Protein AF-A0A2G4GWG2-F1 (afdb_monomer_lite)

Structure (mmCIF, N/CA/C/O backbone):
data_AF-A0A2G4GWG2-F1
#
_entry.id   AF-A0A2G4GWG2-F1
#
loop_
_atom_site.group_PDB
_atom_site.id
_atom_site.type_symbol
_atom_site.label_atom_id
_atom_site.label_alt_id
_atom_site.label_comp_id
_atom_site.label_asym_id
_atom_site.label_entity_id
_atom_site.label_seq_id
_atom_site.pdbx_PDB_ins_code
_atom_site.Cartn_x
_atom_site.Cartn_y
_atom_site.Cartn_z
_atom_site.occupancy
_atom_site.B_iso_or_equiv
_atom_site.auth_seq_id
_atom_site.auth_comp_id
_atom_site.auth_asym_id
_atom_site.auth_atom_id
_atom_site.pdbx_PDB_model_num
ATOM 1 N N . MET A 1 1 ? -24.568 5.592 13.761 1.00 77.81 1 MET A N 1
ATOM 2 C CA . MET A 1 1 ? -23.096 5.615 13.638 1.00 77.81 1 MET A CA 1
ATOM 3 C C . MET A 1 1 ? -22.637 4.220 13.246 1.00 77.81 1 MET A C 1
ATOM 5 O O . MET A 1 1 ? -23.332 3.275 13.611 1.00 77.81 1 MET A O 1
ATOM 9 N N . PRO A 1 2 ? -21.560 4.063 12.462 1.00 91.69 2 PRO A N 1
ATOM 10 C CA . PRO A 1 2 ? -21.032 2.744 12.124 1.00 91.69 2 PRO A CA 1
ATOM 11 C C . PRO A 1 2 ? -20.637 1.952 13.376 1.00 91.69 2 PRO A C 1
ATOM 13 O O . PRO A 1 2 ? -20.232 2.529 14.383 1.00 91.69 2 PRO A O 1
ATOM 16 N N . THR A 1 3 ? -20.757 0.630 13.313 1.00 94.94 3 THR A N 1
ATOM 17 C CA . THR A 1 3 ? -20.440 -0.275 14.424 1.00 94.94 3 THR A CA 1
ATOM 18 C C . THR A 1 3 ? -19.524 -1.378 13.917 1.00 94.94 3 THR A C 1
ATOM 20 O O . THR A 1 3 ? -19.719 -1.884 12.812 1.00 94.94 3 THR A O 1
ATOM 23 N N . PHE A 1 4 ? -18.536 -1.753 14.726 1.00 97.06 4 PHE A N 1
ATOM 24 C CA . PHE A 1 4 ? -17.637 -2.873 14.469 1.00 97.06 4 PHE A CA 1
ATOM 25 C C . PHE A 1 4 ? -17.699 -3.871 15.626 1.00 97.06 4 PHE A C 1
ATOM 27 O O . PHE A 1 4 ? -17.734 -3.470 16.789 1.00 97.06 4 PHE A O 1
ATOM 34 N N . THR A 1 5 ? -17.682 -5.169 15.332 1.00 97.38 5 THR A N 1
ATOM 35 C CA . THR A 1 5 ? -17.678 -6.212 16.367 1.00 97.38 5 THR A CA 1
ATOM 36 C C . THR A 1 5 ? -16.272 -6.771 16.572 1.00 97.38 5 THR A C 1
ATOM 38 O O . THR A 1 5 ? -15.764 -7.504 15.727 1.00 97.38 5 THR A O 1
ATOM 41 N N . LEU A 1 6 ? -15.644 -6.474 17.714 1.00 96.06 6 LEU A N 1
ATOM 42 C CA . LEU A 1 6 ? -14.331 -7.012 18.091 1.00 96.06 6 LEU A CA 1
ATOM 43 C C . LEU A 1 6 ? -14.481 -8.028 19.226 1.00 96.06 6 LEU A C 1
ATOM 45 O O . LEU A 1 6 ? -14.986 -7.689 20.294 1.00 96.06 6 LEU A O 1
ATOM 49 N N . ASN A 1 7 ? -14.019 -9.265 19.021 1.00 93.25 7 ASN A N 1
ATOM 50 C CA . ASN A 1 7 ? -14.084 -10.346 20.021 1.00 93.25 7 ASN A CA 1
ATOM 51 C C . ASN A 1 7 ? -15.498 -10.544 20.619 1.00 93.25 7 ASN A C 1
ATOM 53 O O . ASN A 1 7 ? -15.644 -10.832 21.803 1.00 93.25 7 ASN A O 1
ATOM 57 N N . GLY A 1 8 ? -16.545 -10.367 19.804 1.00 92.12 8 GLY A N 1
ATOM 58 C CA . GLY A 1 8 ? -17.948 -10.487 20.225 1.00 92.12 8 GLY A CA 1
ATOM 59 C C . GLY A 1 8 ? -18.557 -9.224 20.849 1.00 92.12 8 GLY A C 1
ATOM 60 O O . GLY A 1 8 ? -19.763 -9.192 21.077 1.00 92.12 8 GLY A O 1
ATOM 61 N N . THR A 1 9 ? -17.771 -8.169 21.067 1.00 93.75 9 THR A N 1
ATOM 62 C CA . THR A 1 9 ? -18.247 -6.892 21.612 1.00 93.75 9 THR A CA 1
ATOM 63 C C . THR A 1 9 ? -18.521 -5.900 20.488 1.00 93.75 9 THR A C 1
ATOM 65 O O . THR A 1 9 ? -17.644 -5.631 19.667 1.00 93.75 9 THR A O 1
ATOM 68 N N . ALA A 1 10 ? -19.731 -5.339 20.452 1.00 95.88 10 ALA A N 1
ATOM 69 C CA . ALA A 1 10 ? -20.082 -4.259 19.536 1.00 95.88 10 ALA A CA 1
ATOM 70 C C . ALA A 1 10 ? -19.472 -2.930 20.010 1.00 95.88 10 ALA A C 1
ATOM 72 O O . ALA A 1 10 ? -19.631 -2.545 21.167 1.00 95.88 10 ALA A O 1
ATOM 73 N N . ILE A 1 11 ? -18.777 -2.242 19.108 1.00 96.94 11 ILE A N 1
ATOM 74 C CA . ILE A 1 11 ? -18.084 -0.979 19.361 1.00 96.94 11 ILE A CA 1
ATOM 75 C C . ILE A 1 11 ? -18.597 0.045 18.354 1.00 96.94 11 ILE A C 1
ATOM 77 O O . ILE A 1 11 ? -18.525 -0.176 17.144 1.00 96.94 11 ILE A O 1
ATOM 81 N N . GLU A 1 12 ? -19.120 1.161 18.849 1.00 96.88 12 GLU A N 1
ATOM 82 C CA . GLU A 1 12 ? -19.472 2.304 18.013 1.00 96.88 12 GLU A CA 1
ATOM 83 C C . GLU A 1 12 ? -18.196 2.996 17.518 1.00 96.88 12 GLU A C 1
ATOM 85 O O . GLU A 1 12 ? -17.243 3.195 18.277 1.00 96.88 12 GLU A O 1
ATOM 90 N N . LEU A 1 13 ? -18.156 3.300 16.220 1.00 95.88 13 LEU A N 1
ATOM 91 C CA . LEU A 1 13 ? -17.004 3.933 15.596 1.00 95.88 13 LEU A CA 1
ATOM 92 C C . LEU A 1 13 ? -17.125 5.453 15.682 1.00 95.88 13 LEU A C 1
ATOM 94 O O . LEU A 1 13 ? -18.031 6.056 15.103 1.00 95.88 13 LEU A O 1
ATOM 98 N N . GLU A 1 14 ? -16.169 6.066 16.370 1.00 94.44 14 GLU A N 1
ATOM 99 C CA . GLU A 1 14 ? -16.105 7.509 16.585 1.00 94.44 14 GLU A CA 1
ATOM 100 C C . GLU A 1 14 ? -15.160 8.155 15.567 1.00 94.44 14 GLU A C 1
ATOM 102 O O . GLU A 1 14 ? -14.087 7.598 15.316 1.00 94.44 14 GLU A O 1
ATOM 107 N N . PRO A 1 15 ? -15.489 9.322 14.983 1.00 91.69 15 PRO A N 1
ATOM 108 C CA . PRO A 1 15 ? -14.596 10.019 14.061 1.00 91.69 15 PRO A CA 1
ATOM 109 C C . PRO A 1 15 ? -13.193 10.216 14.644 1.00 91.69 15 PRO A C 1
ATOM 111 O O . PRO A 1 15 ? -13.043 10.642 15.787 1.00 91.69 15 PRO A O 1
ATOM 114 N N . GLN A 1 16 ? -12.166 9.927 13.846 1.00 93.50 16 GLN A N 1
ATOM 115 C CA . GLN A 1 16 ? -10.767 10.025 14.263 1.00 93.50 16 GLN A CA 1
ATOM 116 C C . GLN A 1 16 ? -10.043 11.166 13.561 1.00 93.50 16 GLN A C 1
ATOM 118 O O . GLN A 1 16 ? -10.456 11.632 12.499 1.00 93.50 16 GLN A O 1
ATOM 123 N N . THR A 1 17 ? -8.942 11.614 14.163 1.00 89.19 17 THR A N 1
ATOM 124 C CA . THR A 1 17 ? -8.071 12.611 13.546 1.00 89.19 17 THR A CA 1
ATOM 125 C C . THR A 1 17 ? -7.069 11.956 12.595 1.00 89.19 17 THR A C 1
ATOM 127 O O . THR A 1 17 ? -6.785 10.754 12.659 1.00 89.19 17 THR A O 1
ATOM 130 N N . ARG A 1 18 ? -6.493 12.769 11.707 1.00 84.94 18 ARG A N 1
ATOM 131 C CA . ARG A 1 18 ? -5.481 12.331 10.738 1.00 84.94 18 ARG A CA 1
ATOM 132 C C . ARG A 1 18 ? -4.263 11.705 11.425 1.00 84.94 18 ARG A C 1
ATOM 134 O O . ARG A 1 18 ? -3.670 10.775 10.884 1.00 84.94 18 ARG A O 1
ATOM 141 N N . GLU A 1 19 ? -3.890 12.196 12.601 1.00 89.62 19 GLU A N 1
ATOM 142 C CA . GLU A 1 19 ? -2.725 11.737 13.360 1.00 89.62 19 GLU A CA 1
ATOM 143 C C . GLU A 1 19 ? -2.866 10.272 13.791 1.00 89.62 19 GLU A C 1
ATOM 145 O O . GLU A 1 19 ? -1.895 9.518 13.708 1.00 89.62 19 GLU A O 1
ATOM 150 N N . SER A 1 20 ? -4.072 9.836 14.170 1.00 92.94 20 SER A N 1
ATOM 151 C CA . SER A 1 20 ? -4.352 8.440 14.534 1.00 92.94 20 SER A CA 1
ATOM 152 C C . SER A 1 20 ? -4.143 7.497 13.345 1.00 92.94 20 SER A C 1
ATOM 154 O O . SER A 1 20 ? -3.530 6.435 13.476 1.00 92.94 20 SER A O 1
ATOM 156 N N . PHE A 1 21 ? -4.582 7.911 12.155 1.00 92.62 21 PHE A N 1
ATOM 157 C CA . PHE A 1 21 ? -4.373 7.166 10.913 1.00 92.62 21 PHE A CA 1
ATOM 158 C C . PHE A 1 21 ? -2.899 7.174 10.477 1.00 92.62 21 PHE A C 1
ATOM 160 O O . PHE A 1 21 ? -2.363 6.137 10.086 1.00 92.62 21 PHE A O 1
ATOM 167 N N . ALA A 1 22 ? -2.202 8.305 10.613 1.00 87.44 22 ALA A N 1
ATOM 168 C CA . ALA A 1 22 ? -0.768 8.390 10.331 1.00 87.44 22 ALA A CA 1
ATOM 169 C C . ALA A 1 22 ? 0.057 7.487 11.268 1.00 87.44 22 ALA A C 1
ATOM 171 O O . ALA A 1 22 ? 0.972 6.791 10.819 1.00 87.44 22 ALA A O 1
ATOM 172 N N . TRP A 1 23 ? -0.300 7.435 12.556 1.00 92.00 23 TRP A N 1
ATOM 173 C CA . TRP A 1 23 ? 0.286 6.490 13.507 1.00 92.00 23 TRP A CA 1
ATOM 174 C C . TRP A 1 23 ? 0.069 5.043 13.057 1.00 92.00 23 TRP A C 1
ATOM 176 O O . TRP A 1 23 ? 1.029 4.266 13.027 1.00 92.00 23 TRP A O 1
ATOM 186 N N . LEU A 1 24 ? -1.164 4.692 12.672 1.00 94.12 24 LEU A N 1
ATOM 187 C CA . LEU A 1 24 ? -1.511 3.339 12.242 1.00 94.12 24 LEU A CA 1
ATOM 188 C C . LEU A 1 24 ? -0.714 2.919 11.005 1.00 94.12 24 LEU A C 1
ATOM 190 O O . LEU A 1 24 ? -0.163 1.817 10.989 1.00 94.12 24 LEU A O 1
ATOM 194 N N . ALA A 1 25 ? -0.585 3.805 10.013 1.00 88.69 25 ALA A N 1
ATOM 195 C CA . ALA A 1 25 ? 0.244 3.570 8.832 1.00 88.69 25 ALA A CA 1
ATOM 196 C C . ALA A 1 25 ? 1.663 3.138 9.234 1.00 88.69 25 ALA A C 1
ATOM 198 O O . ALA A 1 25 ? 2.148 2.094 8.795 1.00 88.69 25 ALA A O 1
ATOM 199 N N . GLY A 1 26 ? 2.290 3.873 10.159 1.00 86.38 26 GLY A N 1
ATOM 200 C CA . GLY A 1 26 ? 3.628 3.564 10.664 1.00 86.38 26 GLY A CA 1
ATOM 201 C C . GLY A 1 26 ? 3.740 2.239 11.431 1.00 86.38 26 GLY A C 1
ATOM 202 O O . GLY A 1 26 ? 4.833 1.671 11.496 1.00 86.38 26 GLY A O 1
ATOM 203 N N . GLN A 1 27 ? 2.655 1.722 12.021 1.00 88.38 27 GLN A N 1
ATOM 204 C CA . GLN A 1 27 ? 2.647 0.393 12.654 1.00 88.38 27 GLN A CA 1
ATOM 205 C C . GLN A 1 27 ? 2.473 -0.724 11.624 1.00 88.38 27 GLN A C 1
ATOM 207 O O . GLN A 1 27 ? 3.201 -1.718 11.654 1.00 88.38 27 GLN A O 1
ATOM 212 N N . VAL A 1 28 ? 1.526 -0.554 10.699 1.00 88.31 28 VAL A N 1
ATOM 213 C CA . VAL A 1 28 ? 1.174 -1.566 9.694 1.00 88.31 28 VAL A CA 1
ATOM 214 C C . VAL A 1 28 ? 2.326 -1.791 8.718 1.00 88.31 28 VAL A C 1
ATOM 216 O O . VAL A 1 28 ? 2.689 -2.940 8.469 1.00 88.31 28 VAL A O 1
ATOM 219 N N . TYR A 1 29 ? 2.974 -0.721 8.246 1.00 79.62 29 TYR A N 1
ATOM 220 C CA . TYR A 1 29 ? 4.117 -0.814 7.328 1.00 79.62 29 TYR A CA 1
ATOM 221 C C . TYR A 1 29 ? 5.245 -1.704 7.860 1.00 79.62 29 TYR A C 1
ATOM 223 O O . TYR A 1 29 ? 5.842 -2.469 7.108 1.00 79.62 29 TYR A O 1
ATOM 231 N N . ARG A 1 30 ? 5.494 -1.678 9.175 1.00 74.50 30 ARG A N 1
ATOM 232 C CA . ARG A 1 30 ? 6.518 -2.516 9.816 1.00 74.50 30 ARG A CA 1
ATOM 233 C C . ARG A 1 30 ? 6.164 -4.005 9.846 1.00 74.50 30 ARG A C 1
ATOM 235 O O . ARG A 1 30 ? 7.066 -4.828 9.962 1.00 74.50 30 ARG A O 1
ATOM 242 N N . ARG A 1 31 ? 4.877 -4.363 9.773 1.00 79.62 31 ARG A N 1
ATOM 243 C CA . ARG A 1 31 ? 4.394 -5.756 9.831 1.00 79.62 31 ARG A CA 1
ATOM 244 C C . ARG A 1 31 ? 4.047 -6.337 8.456 1.00 79.62 31 ARG A C 1
ATOM 246 O O . ARG A 1 31 ? 3.963 -7.554 8.340 1.00 79.62 31 ARG A O 1
ATOM 253 N N . LEU A 1 32 ? 3.886 -5.509 7.422 1.00 76.75 32 LEU A N 1
ATOM 254 C CA . LEU A 1 32 ? 3.550 -5.948 6.058 1.00 76.75 32 LEU A CA 1
ATOM 255 C C . LEU A 1 32 ? 4.701 -6.664 5.316 1.00 76.75 32 LEU A C 1
ATOM 257 O O . LEU A 1 32 ? 4.464 -7.247 4.265 1.00 76.75 32 LEU A O 1
ATOM 261 N N . HIS A 1 33 ? 5.924 -6.663 5.860 1.00 65.00 33 HIS A N 1
ATOM 262 C CA . HIS A 1 33 ? 7.125 -7.228 5.226 1.00 65.00 33 HIS A CA 1
ATOM 263 C C . HIS A 1 33 ? 7.013 -8.728 4.888 1.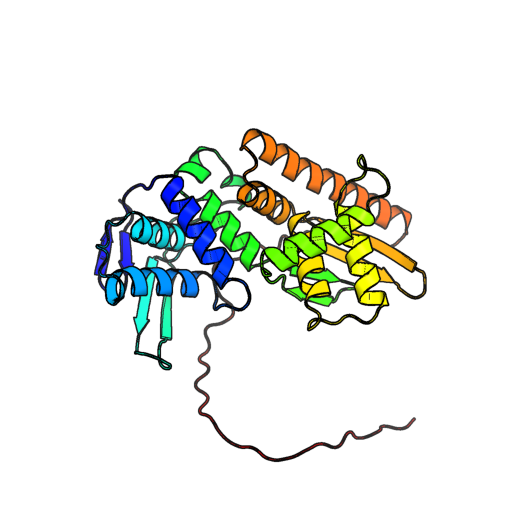00 65.00 33 HIS A C 1
ATOM 265 O O . HIS A 1 33 ? 7.342 -9.151 3.781 1.00 65.00 33 HIS A O 1
ATOM 271 N N . GLU A 1 34 ? 6.518 -9.533 5.834 1.00 62.00 34 GLU A N 1
ATOM 272 C CA . GLU A 1 34 ? 6.304 -10.992 5.714 1.00 62.00 34 GLU A CA 1
ATOM 273 C C . GLU A 1 34 ? 5.059 -11.444 6.504 1.00 62.00 34 GLU A C 1
ATOM 275 O O . GLU A 1 34 ? 4.941 -12.589 6.934 1.00 62.00 34 GLU A O 1
ATOM 280 N N . GLY A 1 35 ? 4.151 -10.502 6.762 1.00 65.62 35 GLY A N 1
ATOM 281 C CA . GLY A 1 35 ? 3.052 -10.682 7.697 1.00 65.62 35 GLY A CA 1
ATOM 282 C C . GLY A 1 35 ? 1.838 -11.416 7.125 1.00 65.62 35 GLY A C 1
ATOM 283 O O . GLY A 1 35 ? 1.722 -11.625 5.917 1.00 65.62 35 GLY A O 1
ATOM 284 N N . PRO A 1 36 ? 0.890 -11.774 8.005 1.00 78.19 36 PRO A N 1
ATOM 285 C CA . PRO A 1 36 ? -0.427 -12.250 7.598 1.00 78.19 36 PRO A CA 1
ATOM 286 C C . PRO A 1 36 ? -1.171 -11.159 6.791 1.00 78.19 36 PRO A C 1
ATOM 288 O O . PRO A 1 36 ? -0.737 -10.005 6.765 1.00 78.19 36 PRO A O 1
ATOM 291 N N . PRO A 1 37 ? -2.292 -11.479 6.118 1.00 86.81 37 PRO A N 1
ATOM 292 C CA . PRO A 1 37 ? -3.041 -10.491 5.338 1.00 86.81 37 PRO A CA 1
ATOM 293 C C . PRO A 1 37 ? -3.450 -9.272 6.183 1.00 86.81 37 PRO A C 1
ATOM 295 O O . PRO A 1 37 ? -3.628 -9.375 7.397 1.00 86.81 37 PRO A O 1
ATOM 298 N N . LEU A 1 38 ? -3.639 -8.115 5.538 1.00 90.56 38 LEU A N 1
ATOM 299 C CA . LEU A 1 38 ? -3.902 -6.835 6.213 1.00 90.56 38 LEU A CA 1
ATOM 300 C C . LEU A 1 38 ? -5.004 -6.900 7.299 1.00 90.56 38 LEU A C 1
ATOM 302 O O . LEU A 1 38 ? -4.736 -6.427 8.407 1.00 90.56 38 LEU A O 1
ATOM 306 N N . PRO A 1 39 ? -6.187 -7.518 7.073 1.00 93.31 39 PRO A N 1
ATOM 307 C CA . PRO A 1 39 ? -7.197 -7.667 8.124 1.00 93.31 39 PRO A CA 1
ATOM 308 C C . PRO A 1 39 ? -6.676 -8.394 9.367 1.00 93.31 39 PRO A C 1
ATOM 310 O O . PRO A 1 39 ? -7.004 -8.015 10.491 1.00 93.31 39 PRO A O 1
ATOM 313 N N . ALA A 1 40 ? -5.825 -9.404 9.186 1.00 91.94 40 ALA A N 1
ATOM 314 C CA . ALA A 1 40 ? -5.249 -10.150 10.292 1.00 91.94 40 ALA A CA 1
ATOM 315 C C . ALA A 1 40 ? -4.271 -9.291 11.104 1.00 91.94 40 ALA A C 1
ATOM 317 O O . ALA A 1 40 ? -4.347 -9.284 12.331 1.00 91.94 40 ALA A O 1
ATOM 318 N N . ILE A 1 41 ? -3.401 -8.519 10.436 1.00 92.12 41 ILE A N 1
ATOM 319 C CA . ILE A 1 41 ? -2.478 -7.580 11.101 1.00 92.12 41 ILE A CA 1
ATOM 320 C C . ILE A 1 41 ? -3.265 -6.578 11.951 1.00 92.12 41 ILE A C 1
ATOM 322 O O . ILE A 1 41 ? -2.976 -6.405 13.136 1.00 92.12 41 ILE A O 1
ATOM 326 N N . LEU A 1 42 ? -4.280 -5.946 11.356 1.00 95.25 42 LEU A N 1
ATOM 327 C CA . LEU A 1 42 ? -5.119 -4.957 12.032 1.00 95.25 42 LEU A CA 1
ATOM 328 C C . LEU A 1 42 ? -5.865 -5.573 13.224 1.00 95.25 42 LEU A C 1
ATOM 330 O O . LEU A 1 42 ? -5.871 -5.002 14.311 1.00 95.25 42 LEU A O 1
ATOM 334 N N . THR A 1 43 ? -6.428 -6.769 13.059 1.00 95.19 43 THR A N 1
ATOM 335 C CA . THR A 1 43 ? -7.141 -7.466 14.141 1.00 95.19 43 THR A CA 1
ATOM 336 C C . THR A 1 43 ? -6.215 -7.798 15.311 1.00 95.19 43 THR A C 1
ATOM 338 O O . THR A 1 43 ? -6.594 -7.602 16.465 1.00 95.19 43 THR A O 1
ATOM 341 N N . VAL A 1 44 ? -4.985 -8.247 15.037 1.00 92.88 44 VAL A N 1
ATOM 342 C CA . VAL A 1 44 ? -3.985 -8.507 16.085 1.00 92.88 44 VAL A CA 1
ATOM 343 C C . VAL A 1 44 ? -3.626 -7.221 16.822 1.00 92.88 44 VAL A C 1
ATOM 345 O O . VAL A 1 44 ? -3.583 -7.236 18.048 1.00 92.88 44 VAL A O 1
ATOM 348 N N . PHE A 1 45 ? -3.439 -6.100 16.121 1.00 94.00 45 PHE A N 1
ATOM 349 C CA . PHE A 1 45 ? -3.181 -4.814 16.775 1.00 94.00 45 PHE A CA 1
ATOM 350 C C . PHE A 1 45 ? -4.340 -4.350 17.661 1.00 94.00 45 PHE A C 1
ATOM 352 O O . PHE A 1 45 ? -4.097 -3.908 18.784 1.00 94.00 45 PHE A O 1
ATOM 359 N N . ALA A 1 46 ? -5.587 -4.475 17.195 1.00 95.75 46 ALA A N 1
ATOM 360 C CA . ALA A 1 46 ? -6.758 -4.134 18.003 1.00 95.75 46 ALA A CA 1
ATOM 361 C C . ALA A 1 46 ? -6.860 -5.031 19.247 1.00 95.75 46 ALA A C 1
ATOM 363 O O . ALA A 1 46 ? -7.124 -4.548 20.351 1.00 95.75 46 ALA A O 1
ATOM 364 N N . HIS A 1 47 ? -6.612 -6.333 19.086 1.00 93.31 47 HIS A N 1
ATOM 365 C CA . HIS A 1 47 ? -6.610 -7.281 20.193 1.00 93.31 47 HIS A CA 1
ATOM 366 C C . HIS A 1 47 ? -5.493 -6.971 21.197 1.00 93.31 47 HIS A C 1
ATOM 368 O O . HIS A 1 47 ? -5.785 -6.768 22.365 1.00 93.31 47 HIS A O 1
ATOM 374 N N . GLU A 1 48 ? -4.234 -6.855 20.771 1.00 92.31 48 GLU A N 1
ATOM 375 C CA . GLU A 1 48 ? -3.107 -6.557 21.672 1.00 92.31 48 GLU A CA 1
ATOM 376 C C . GLU A 1 48 ? -3.268 -5.207 22.379 1.00 92.31 48 GLU A C 1
ATOM 378 O O . GLU A 1 48 ? -2.954 -5.084 23.565 1.00 92.31 48 GLU A O 1
ATOM 383 N N . GLY A 1 49 ? -3.797 -4.199 21.683 1.00 94.06 49 GLY A N 1
ATOM 384 C CA . GLY A 1 49 ? -4.102 -2.904 22.278 1.00 94.06 49 GLY A CA 1
ATOM 385 C C . GLY A 1 49 ? -5.156 -2.999 23.386 1.00 94.06 49 GLY A C 1
ATOM 386 O O . GLY A 1 49 ? -4.970 -2.428 24.456 1.00 94.06 49 GLY A O 1
ATOM 387 N N . THR A 1 50 ? -6.227 -3.767 23.179 1.00 94.62 50 THR A N 1
ATOM 388 C CA . THR A 1 50 ? -7.314 -3.895 24.168 1.00 94.62 50 THR A CA 1
ATOM 389 C C . THR A 1 50 ? -7.001 -4.879 25.297 1.00 94.62 50 THR A C 1
ATOM 391 O O . THR A 1 50 ? -7.369 -4.622 26.439 1.00 94.62 50 THR A O 1
ATOM 394 N N . THR A 1 51 ? -6.298 -5.982 25.024 1.00 91.25 51 THR A N 1
ATOM 395 C CA . THR A 1 51 ? -6.068 -7.055 26.010 1.00 91.25 51 THR A CA 1
ATOM 396 C C . THR A 1 51 ? -4.718 -6.964 26.708 1.00 91.25 51 THR A C 1
ATOM 398 O O . THR A 1 51 ? -4.644 -7.160 27.916 1.00 91.25 51 THR A O 1
ATOM 401 N N . THR A 1 52 ? -3.642 -6.667 25.975 1.00 90.12 52 THR A N 1
ATOM 402 C CA . THR A 1 52 ? -2.279 -6.637 26.535 1.00 90.12 52 THR A CA 1
ATOM 403 C C . THR A 1 52 ? -1.924 -5.254 27.067 1.00 90.12 52 THR A C 1
ATOM 405 O O . THR A 1 52 ? -1.331 -5.137 28.134 1.00 90.12 52 THR A O 1
ATOM 408 N N . GLN A 1 53 ? -2.289 -4.198 26.335 1.00 93.25 53 GLN A N 1
ATOM 409 C CA . GLN A 1 53 ? -2.028 -2.814 26.748 1.00 93.25 53 GLN A CA 1
ATOM 410 C C . GLN A 1 53 ? -3.161 -2.217 27.597 1.00 93.25 53 GLN A C 1
ATOM 412 O O . GLN A 1 53 ? -2.975 -1.152 28.180 1.00 93.25 53 GLN A O 1
ATOM 417 N N . GLY A 1 54 ? -4.320 -2.881 27.668 1.00 94.19 54 GLY A N 1
ATOM 418 C CA . GLY A 1 54 ? -5.470 -2.426 28.455 1.00 94.19 54 GLY A CA 1
ATOM 419 C C . GLY A 1 54 ? -6.084 -1.116 27.956 1.00 94.19 54 GLY A C 1
ATOM 420 O O . GLY A 1 54 ? -6.659 -0.369 28.746 1.00 94.19 54 GLY A O 1
ATOM 421 N N . LEU A 1 55 ? -5.931 -0.799 26.666 1.00 96.25 55 LEU A N 1
ATOM 422 C CA . LEU A 1 55 ? -6.489 0.420 26.091 1.00 96.25 55 LEU A CA 1
ATOM 423 C C . LEU A 1 55 ? -8.009 0.300 25.960 1.00 96.25 55 LEU A C 1
ATOM 425 O O . LEU A 1 55 ? -8.500 -0.741 25.509 1.00 96.25 55 LEU A O 1
ATOM 429 N N . PRO A 1 56 ? -8.765 1.356 26.300 1.00 95.88 56 PRO A N 1
ATOM 430 C CA . PRO A 1 56 ? -10.202 1.350 26.096 1.00 95.88 56 PRO A CA 1
ATOM 431 C C . PRO A 1 56 ? -10.534 1.359 24.598 1.00 95.88 56 PRO A C 1
ATOM 433 O O . PRO A 1 56 ? -9.756 1.819 23.762 1.00 95.88 56 PRO A O 1
ATOM 436 N N . THR A 1 57 ? -11.717 0.864 24.237 1.00 94.81 57 THR A N 1
ATOM 437 C CA . THR A 1 57 ? -12.150 0.763 22.832 1.00 94.81 57 THR A CA 1
ATOM 438 C C . THR A 1 57 ? -12.374 2.118 22.160 1.00 94.81 57 THR A C 1
ATOM 440 O O . THR A 1 57 ? -12.393 2.180 20.934 1.00 94.81 57 THR A O 1
ATOM 443 N N . ASN A 1 58 ? -12.508 3.199 22.932 1.00 95.19 58 ASN A N 1
ATOM 444 C CA . ASN A 1 58 ? -12.556 4.578 22.442 1.00 95.19 58 ASN A CA 1
ATOM 445 C C . ASN A 1 58 ? -11.169 5.248 22.354 1.00 95.19 58 ASN A C 1
ATOM 447 O O . ASN A 1 58 ? -11.081 6.409 21.963 1.00 95.19 58 ASN A O 1
ATOM 451 N N . ASP A 1 59 ? -10.074 4.547 22.682 1.00 96.81 59 ASP A N 1
ATOM 452 C CA . ASP A 1 59 ? -8.723 5.055 22.426 1.00 96.81 59 ASP A CA 1
ATOM 453 C C . ASP A 1 59 ? -8.544 5.280 20.920 1.00 96.81 59 ASP A C 1
ATOM 455 O O . ASP A 1 59 ? -8.867 4.417 20.097 1.00 96.81 59 ASP A O 1
ATOM 459 N N . ALA A 1 60 ? -7.991 6.438 20.562 1.00 96.25 60 ALA A N 1
ATOM 460 C CA . ALA A 1 60 ? -7.868 6.878 19.178 1.00 96.25 60 ALA A CA 1
ATOM 461 C C . ALA A 1 60 ? -7.104 5.881 18.285 1.00 96.25 60 ALA A C 1
ATOM 463 O O . ALA A 1 60 ? -7.392 5.741 17.093 1.00 96.25 60 ALA A O 1
ATOM 464 N N . ARG A 1 61 ? -6.155 5.131 18.861 1.00 95.56 61 ARG A N 1
ATOM 465 C CA . ARG A 1 61 ? -5.402 4.079 18.162 1.00 95.56 61 ARG A CA 1
ATOM 466 C C . ARG A 1 61 ? -6.277 2.875 17.850 1.00 95.56 61 ARG A C 1
ATOM 468 O O . ARG A 1 61 ? -6.213 2.357 16.738 1.00 95.56 61 ARG A O 1
ATOM 475 N N . ILE A 1 62 ? -7.092 2.441 18.813 1.00 97.38 62 ILE A N 1
ATOM 476 C CA . ILE A 1 62 ? -8.039 1.337 18.621 1.00 97.38 62 ILE A CA 1
ATOM 477 C C . ILE A 1 62 ? -9.075 1.745 17.580 1.00 97.38 62 ILE A C 1
ATOM 479 O O . ILE A 1 62 ? -9.263 1.034 16.595 1.00 97.38 62 ILE A O 1
ATOM 483 N N . GLN A 1 63 ? -9.663 2.930 17.730 1.00 97.12 63 GLN A N 1
ATOM 484 C CA . GLN A 1 63 ? -10.647 3.462 16.794 1.00 97.12 63 GLN A CA 1
ATOM 485 C C . GLN A 1 63 ? -10.097 3.575 15.368 1.00 97.12 63 GLN A C 1
ATOM 487 O O . GLN A 1 63 ? -10.772 3.152 14.436 1.00 97.12 63 GLN A O 1
ATOM 492 N N . ALA A 1 64 ? -8.862 4.046 15.170 1.00 97.00 64 ALA A N 1
ATOM 493 C CA . ALA A 1 64 ? -8.251 4.097 13.837 1.00 97.00 64 ALA A CA 1
ATOM 494 C C . ALA A 1 64 ? -8.099 2.703 13.197 1.00 97.00 64 ALA A C 1
ATOM 496 O O . ALA A 1 64 ? -8.328 2.544 11.994 1.00 97.00 64 ALA A O 1
ATOM 497 N N . ILE A 1 65 ? -7.747 1.683 13.989 1.00 97.25 65 ILE A N 1
ATOM 498 C CA . ILE A 1 65 ? -7.649 0.292 13.519 1.00 97.25 65 ILE A CA 1
ATOM 499 C C . ILE A 1 65 ? -9.027 -0.235 13.109 1.00 97.25 65 ILE A C 1
ATOM 501 O O . ILE A 1 65 ? -9.173 -0.774 12.009 1.00 97.25 65 ILE A O 1
ATOM 505 N N . LEU A 1 66 ? -10.035 -0.060 13.968 1.00 97.38 66 LEU A N 1
ATOM 506 C CA . LEU A 1 66 ? -11.397 -0.533 13.713 1.00 97.38 66 LEU A CA 1
ATOM 507 C C . LEU A 1 66 ? -12.037 0.194 12.527 1.00 97.38 66 LEU A C 1
ATOM 509 O O . LEU A 1 66 ? -12.655 -0.452 11.684 1.00 97.38 66 LEU A O 1
ATOM 513 N N . TRP A 1 67 ? -11.814 1.504 12.396 1.00 96.69 67 TRP A N 1
ATOM 514 C CA . TRP A 1 67 ? -12.213 2.267 11.214 1.00 96.69 67 TRP A CA 1
ATOM 515 C C . TRP A 1 67 ? -11.571 1.737 9.944 1.00 96.69 67 TRP A C 1
ATOM 517 O O . TRP A 1 67 ? -12.259 1.594 8.941 1.00 96.69 67 TRP A O 1
ATOM 527 N N . THR A 1 68 ? -10.279 1.414 9.978 1.00 96.81 68 THR A N 1
ATOM 528 C CA . THR A 1 68 ? -9.583 0.879 8.802 1.00 96.81 68 THR A CA 1
ATOM 529 C C . THR A 1 68 ? -10.146 -0.490 8.416 1.00 96.81 68 THR A C 1
ATOM 531 O O . THR A 1 68 ? -10.444 -0.705 7.244 1.00 96.81 68 THR A O 1
ATOM 534 N N . LEU A 1 69 ? -10.368 -1.391 9.385 1.00 97.00 69 LEU A N 1
ATOM 535 C CA . LEU A 1 69 ? -11.035 -2.685 9.166 1.00 97.00 69 LEU A CA 1
ATOM 536 C C . LEU A 1 69 ? -12.435 -2.506 8.563 1.00 97.00 69 LEU A C 1
ATOM 538 O O . LEU A 1 69 ? -12.780 -3.152 7.573 1.00 97.00 69 LEU A O 1
ATOM 542 N N . TRP A 1 70 ? -13.215 -1.584 9.120 1.00 96.88 70 TRP A N 1
ATOM 543 C CA . TRP A 1 70 ? -14.538 -1.253 8.612 1.00 96.88 70 TRP A CA 1
ATOM 544 C C . TRP A 1 70 ? -14.469 -0.711 7.181 1.00 96.88 70 TRP A C 1
ATOM 546 O O . TRP A 1 70 ? -15.165 -1.197 6.295 1.00 96.88 70 TRP A O 1
ATOM 556 N N . GLN A 1 71 ? -13.567 0.221 6.891 1.00 95.50 71 GLN A N 1
ATOM 557 C CA . GLN A 1 71 ? -13.421 0.819 5.563 1.00 95.50 71 GLN A CA 1
ATOM 558 C C . GLN A 1 71 ? -12.975 -0.173 4.491 1.00 95.50 71 GLN A C 1
ATOM 560 O O . GLN A 1 71 ? -13.377 -0.006 3.343 1.00 95.50 71 GLN A O 1
ATOM 565 N N . ILE A 1 72 ? -12.215 -1.216 4.837 1.00 95.25 72 ILE A N 1
ATOM 566 C CA . ILE A 1 72 ? -11.881 -2.314 3.911 1.00 95.25 72 ILE A CA 1
ATOM 567 C C . ILE A 1 72 ? -12.991 -3.379 3.807 1.00 95.25 72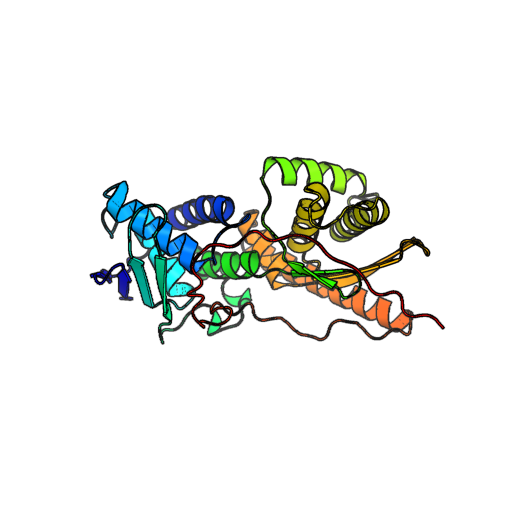 ILE A C 1
ATOM 569 O O . ILE A 1 72 ? -12.810 -4.394 3.143 1.00 95.25 72 ILE A O 1
ATOM 573 N N . GLY A 1 73 ? -14.147 -3.157 4.440 1.00 95.19 73 GLY A N 1
ATOM 574 C CA . GLY A 1 73 ? -15.333 -4.005 4.310 1.00 95.19 73 GLY A CA 1
ATOM 575 C C . GLY A 1 73 ? -15.442 -5.130 5.337 1.00 95.19 73 GLY A C 1
ATOM 576 O O . GLY A 1 73 ? -16.229 -6.051 5.133 1.00 95.19 73 GLY A O 1
ATOM 577 N N . ILE A 1 74 ? -14.688 -5.086 6.437 1.00 96.75 74 ILE A N 1
ATOM 578 C CA . ILE A 1 74 ? -14.818 -6.040 7.546 1.00 96.75 74 ILE A CA 1
ATOM 579 C C . ILE A 1 74 ? -15.805 -5.490 8.577 1.00 96.75 74 ILE A C 1
ATOM 581 O O . ILE A 1 74 ? -15.691 -4.341 8.990 1.00 96.75 74 ILE A O 1
ATOM 585 N N . ALA A 1 75 ? -16.776 -6.296 9.001 1.00 95.88 75 ALA A N 1
ATOM 586 C CA . ALA A 1 75 ? -17.748 -5.903 10.029 1.00 95.88 75 ALA A CA 1
ATOM 587 C C . ALA A 1 75 ? -17.411 -6.474 11.409 1.00 95.88 75 ALA A C 1
ATOM 589 O O . ALA A 1 75 ? -17.722 -5.857 12.431 1.00 95.88 75 ALA A O 1
ATOM 590 N N . SER A 1 76 ? -16.771 -7.643 11.444 1.00 96.88 76 SER A N 1
ATOM 591 C CA . SER A 1 76 ? -16.383 -8.293 12.687 1.00 96.88 76 SER A CA 1
ATOM 592 C C . SER A 1 76 ? -14.994 -8.907 12.579 1.00 96.88 76 SER A C 1
ATOM 594 O O . SER A 1 76 ? -14.571 -9.356 11.511 1.00 96.88 76 SER A O 1
ATOM 596 N N . ALA A 1 77 ? -14.275 -8.927 13.695 1.00 96.88 77 ALA A N 1
ATOM 597 C CA . ALA A 1 77 ? -13.025 -9.652 13.813 1.00 96.88 77 ALA A CA 1
ATOM 598 C C . ALA A 1 77 ? -12.816 -10.171 15.234 1.00 96.88 77 ALA A C 1
ATOM 600 O O . ALA A 1 77 ? -13.265 -9.578 16.218 1.00 96.88 77 ALA A O 1
ATOM 601 N N . ARG A 1 78 ? -12.119 -11.297 15.355 1.00 94.69 78 ARG A N 1
ATOM 602 C CA . ARG A 1 78 ? -11.778 -11.888 16.644 1.00 94.69 78 ARG A CA 1
ATOM 603 C C . ARG A 1 78 ? -10.459 -12.633 16.598 1.00 94.69 78 ARG A C 1
ATOM 605 O O . ARG A 1 78 ? -10.054 -13.159 15.561 1.00 94.69 78 ARG A O 1
ATOM 612 N N . VAL A 1 79 ? -9.820 -12.686 17.755 1.00 93.88 79 VAL A N 1
ATOM 613 C CA . VAL A 1 79 ? -8.632 -13.496 17.999 1.00 93.88 79 VAL A CA 1
ATOM 614 C C . VAL A 1 79 ? -9.027 -14.632 18.932 1.00 93.88 79 VAL A C 1
ATOM 616 O O . VAL A 1 79 ? -9.572 -14.394 20.007 1.00 93.88 79 VAL A O 1
ATOM 619 N N . GLU A 1 80 ? -8.773 -15.862 18.503 1.00 90.56 80 GLU A N 1
ATOM 620 C CA . GLU A 1 80 ? -9.013 -17.076 19.280 1.00 90.56 80 GLU A CA 1
ATOM 621 C C . GLU A 1 80 ? -7.681 -17.723 19.669 1.00 90.56 80 GLU A C 1
ATOM 623 O O . GLU A 1 80 ? -6.733 -17.732 18.886 1.00 90.56 80 GLU A O 1
ATOM 628 N N . GLY A 1 81 ? -7.620 -18.307 20.868 1.00 83.88 81 GLY A N 1
ATOM 629 C CA . GLY A 1 81 ? -6.431 -18.999 21.367 1.00 83.88 81 GLY A CA 1
ATOM 630 C C . GLY A 1 81 ? -5.315 -18.072 21.866 1.00 83.88 81 GLY A C 1
ATOM 631 O O . GLY A 1 81 ? -5.353 -16.856 21.695 1.00 83.88 81 GLY A O 1
ATOM 632 N N . ASP A 1 82 ? -4.298 -18.685 22.473 1.00 73.25 82 ASP A N 1
ATOM 633 C CA . ASP A 1 82 ? -3.172 -17.999 23.112 1.00 73.25 82 ASP A CA 1
ATOM 634 C C . ASP A 1 82 ? -1.820 -18.480 22.569 1.00 73.25 82 ASP A C 1
ATOM 636 O O . ASP A 1 82 ? -1.669 -19.622 22.116 1.00 73.25 82 ASP A O 1
ATOM 640 N N . GLY A 1 83 ? -0.814 -17.603 22.646 1.00 72.56 83 GLY A N 1
ATOM 641 C CA . GLY A 1 83 ? 0.561 -17.897 22.238 1.00 72.56 83 GLY A CA 1
ATOM 642 C C . GLY A 1 83 ? 0.662 -18.342 20.777 1.00 72.56 83 GLY A C 1
ATOM 643 O O . GLY A 1 83 ? 0.144 -17.683 19.879 1.00 72.56 83 GLY A O 1
ATOM 644 N N . GLU A 1 84 ? 1.314 -19.479 20.537 1.00 69.56 84 GLU A N 1
ATOM 645 C CA . GLU A 1 84 ? 1.510 -20.038 19.190 1.00 69.56 84 GLU A CA 1
ATOM 646 C C . GLU A 1 84 ? 0.232 -20.613 18.553 1.00 69.56 84 GLU A C 1
ATOM 648 O O . GLU A 1 84 ? 0.223 -20.907 17.361 1.00 69.56 84 GLU A O 1
ATOM 653 N N . LYS A 1 85 ? -0.860 -20.771 19.315 1.00 77.50 85 LYS A N 1
ATOM 654 C CA . LYS A 1 85 ? -2.151 -21.278 18.807 1.00 77.50 85 LYS A CA 1
ATOM 655 C C . LYS A 1 85 ? -3.125 -20.164 18.421 1.00 77.50 85 LYS A C 1
ATOM 657 O O . LYS A 1 85 ? -4.307 -20.436 18.227 1.00 77.50 85 LYS A O 1
ATOM 662 N N . ARG A 1 86 ? -2.647 -18.921 18.365 1.00 83.56 86 ARG A N 1
ATOM 663 C CA . ARG A 1 86 ? -3.472 -17.755 18.066 1.00 83.56 86 ARG A CA 1
ATOM 664 C C . ARG A 1 86 ? -3.983 -17.818 16.623 1.00 83.56 86 ARG A C 1
ATOM 666 O O . ARG A 1 86 ? -3.195 -17.799 15.681 1.00 83.56 86 ARG A O 1
ATOM 673 N N . GLU A 1 87 ? -5.298 -17.841 16.460 1.00 90.12 87 GLU A N 1
ATOM 674 C CA . GLU A 1 87 ? -5.985 -17.797 15.171 1.00 90.12 87 GLU A CA 1
ATOM 675 C C . GLU A 1 87 ? -6.758 -16.480 15.045 1.00 90.12 87 GLU A C 1
ATOM 677 O O . GLU A 1 87 ? -7.390 -16.015 15.995 1.00 90.12 87 GLU A O 1
ATOM 682 N N . VAL A 1 88 ? -6.706 -15.860 13.868 1.00 93.06 88 VAL A N 1
ATOM 683 C CA . VAL A 1 88 ? -7.379 -14.587 13.596 1.00 93.06 88 VAL A CA 1
ATOM 684 C C . VAL A 1 88 ? -8.513 -14.834 12.613 1.00 93.06 88 VAL A C 1
ATOM 686 O O . VAL A 1 88 ? -8.279 -15.358 11.526 1.00 93.06 88 VAL A O 1
ATOM 689 N N . LYS A 1 89 ? -9.735 -14.453 12.991 1.00 94.69 89 LYS A N 1
ATOM 690 C CA . LYS A 1 89 ? -10.950 -14.620 12.181 1.00 94.69 89 LYS A CA 1
ATOM 691 C C . LYS A 1 89 ? -11.615 -13.274 11.954 1.00 94.69 89 LYS A C 1
ATOM 693 O O . LYS A 1 89 ? -11.599 -12.422 12.839 1.00 94.69 89 LYS A O 1
ATOM 698 N N . TRP A 1 90 ? -12.209 -13.090 10.783 1.00 95.38 90 TRP A N 1
ATOM 699 C CA . TRP A 1 90 ? -12.951 -11.885 10.432 1.00 95.38 90 TRP A CA 1
ATOM 700 C C . TRP A 1 90 ? -14.085 -12.198 9.463 1.00 95.38 90 TRP A C 1
ATOM 702 O O . TRP A 1 90 ? -14.011 -13.161 8.698 1.00 95.38 90 TRP A O 1
ATOM 712 N N . GLU A 1 91 ? -15.116 -11.360 9.476 1.00 95.06 91 GLU A N 1
ATOM 713 C CA . GLU A 1 91 ? -16.288 -11.494 8.613 1.00 95.06 91 GLU A CA 1
ATOM 714 C C . GLU A 1 91 ? -16.477 -10.222 7.788 1.00 95.06 91 GLU A C 1
ATOM 716 O O . GLU A 1 91 ? -16.337 -9.096 8.283 1.00 95.06 91 GLU A O 1
ATOM 721 N N . LYS A 1 92 ? -16.800 -10.404 6.504 1.00 94.06 92 LYS A N 1
ATOM 722 C CA . LYS A 1 92 ? -17.154 -9.291 5.623 1.00 94.06 92 LYS A CA 1
ATOM 723 C C . LYS A 1 92 ? -18.487 -8.688 6.060 1.00 94.06 92 LYS A C 1
ATOM 725 O O . LYS A 1 92 ? -19.416 -9.413 6.400 1.00 94.06 92 LYS A O 1
ATOM 730 N N . GLY A 1 93 ? -18.566 -7.366 6.013 1.00 91.56 93 GLY A N 1
ATOM 731 C CA . GLY A 1 93 ? -19.814 -6.629 6.145 1.00 91.56 93 GLY A CA 1
ATOM 732 C C . GLY A 1 93 ? -20.482 -6.374 4.799 1.00 91.56 93 GLY A C 1
ATOM 733 O O . GLY A 1 93 ? -19.855 -6.466 3.744 1.00 91.56 93 GLY A O 1
ATOM 734 N N . GLU A 1 94 ? -21.756 -5.998 4.853 1.00 91.50 94 GLU A N 1
ATOM 735 C CA . GLU A 1 94 ? -22.539 -5.550 3.692 1.00 91.50 94 GLU A CA 1
ATOM 736 C C . GLU A 1 94 ? -22.508 -4.020 3.516 1.00 91.50 94 GLU A C 1
ATOM 738 O O . GLU A 1 94 ? -23.094 -3.474 2.582 1.00 91.50 94 GLU A O 1
ATOM 743 N N . HIS A 1 95 ? -21.839 -3.302 4.422 1.00 92.12 95 HIS A N 1
ATOM 744 C CA . HIS A 1 95 ? -21.768 -1.845 4.397 1.00 92.12 95 HIS A CA 1
ATOM 745 C C . HIS A 1 95 ? -20.878 -1.322 3.268 1.00 92.12 95 HIS A C 1
ATOM 747 O O . HIS A 1 95 ? -19.969 -1.994 2.772 1.00 92.12 95 HIS A O 1
ATOM 753 N N . ALA A 1 96 ? -21.115 -0.062 2.899 1.00 88.62 96 ALA A N 1
ATOM 754 C CA . ALA A 1 96 ? -20.296 0.609 1.908 1.00 88.62 96 ALA A CA 1
ATOM 755 C C . ALA A 1 96 ? -18.845 0.752 2.392 1.00 88.62 96 ALA A C 1
ATOM 757 O O . ALA A 1 96 ? -18.580 1.274 3.472 1.00 88.62 96 ALA A O 1
ATOM 758 N N . ASN A 1 97 ? -17.912 0.300 1.562 1.00 91.94 97 ASN A N 1
ATOM 759 C CA . ASN A 1 97 ? -16.483 0.209 1.853 1.00 91.94 97 ASN A CA 1
ATOM 760 C C . ASN A 1 97 ? -15.659 0.736 0.664 1.00 91.94 97 ASN A C 1
ATOM 762 O O . ASN A 1 97 ? -16.220 1.221 -0.326 1.00 91.94 97 ASN A O 1
ATOM 766 N N . ILE A 1 98 ? -14.332 0.658 0.735 1.00 92.69 98 ILE A N 1
ATOM 767 C CA . ILE A 1 98 ? -13.464 1.183 -0.326 1.00 92.69 98 ILE A CA 1
ATOM 768 C C . ILE A 1 98 ? -13.644 0.484 -1.685 1.00 92.69 98 ILE A C 1
ATOM 770 O O . ILE A 1 98 ? -13.383 1.109 -2.709 1.00 92.69 98 ILE A O 1
ATOM 774 N N . ASP A 1 99 ? -14.166 -0.743 -1.729 1.00 88.75 99 ASP A N 1
ATOM 775 C CA . ASP A 1 99 ? -14.407 -1.473 -2.980 1.00 88.75 99 ASP A CA 1
ATOM 776 C C . ASP A 1 99 ? -15.700 -1.029 -3.689 1.00 88.75 99 ASP A C 1
ATOM 778 O O . ASP A 1 99 ? -15.914 -1.348 -4.864 1.00 88.75 99 ASP A O 1
ATOM 782 N N . THR A 1 100 ? -16.557 -0.245 -3.022 1.00 88.12 100 THR A N 1
ATOM 783 C CA . THR A 1 100 ? -17.823 0.248 -3.606 1.00 88.12 100 THR A CA 1
ATOM 784 C C . THR A 1 100 ? -17.648 1.311 -4.686 1.00 88.12 100 THR A C 1
ATOM 786 O O . THR A 1 100 ? -18.584 1.579 -5.435 1.00 88.12 100 THR A O 1
ATOM 789 N N . ARG A 1 101 ? -16.451 1.890 -4.809 1.00 88.31 101 ARG A N 1
ATOM 790 C CA . ARG A 1 101 ? -16.078 2.844 -5.863 1.00 88.31 101 ARG A CA 1
ATOM 791 C C . ARG A 1 101 ? -14.622 2.611 -6.297 1.00 88.31 101 ARG A C 1
ATOM 793 O O . ARG A 1 101 ? -13.927 1.813 -5.665 1.00 88.31 101 ARG A O 1
ATOM 800 N N . PRO A 1 102 ? -14.140 3.213 -7.394 1.00 92.12 102 PRO A N 1
ATOM 801 C CA . PRO A 1 102 ? -12.733 3.122 -7.781 1.00 92.12 102 PRO A CA 1
ATOM 802 C C . PRO A 1 102 ? -11.779 3.569 -6.661 1.00 92.12 102 PRO A C 1
ATOM 804 O O . PRO A 1 102 ? -11.988 4.605 -6.040 1.00 92.12 102 PRO A O 1
ATOM 807 N N . ILE A 1 103 ? -10.694 2.815 -6.432 1.00 91.25 103 ILE A N 1
ATOM 808 C CA . ILE A 1 103 ? -9.744 3.059 -5.326 1.00 91.25 103 ILE A CA 1
ATOM 809 C C . ILE A 1 103 ? -9.172 4.486 -5.330 1.00 91.25 103 ILE A C 1
ATOM 811 O O . ILE A 1 103 ? -8.994 5.093 -4.277 1.00 91.25 103 ILE A O 1
ATOM 815 N N . ILE A 1 104 ? -8.905 5.022 -6.522 1.00 93.38 104 ILE A N 1
ATOM 816 C CA . ILE A 1 104 ? -8.334 6.359 -6.738 1.00 93.38 104 ILE A CA 1
ATOM 817 C C . ILE A 1 104 ? -9.242 7.454 -6.151 1.00 93.38 104 ILE A C 1
ATOM 819 O O . ILE A 1 104 ? -8.743 8.457 -5.649 1.00 93.38 104 ILE A O 1
ATOM 823 N N . GLU A 1 105 ? -10.562 7.245 -6.128 1.00 94.12 105 GLU A N 1
ATOM 824 C CA . GLU A 1 105 ? -11.538 8.227 -5.634 1.00 94.12 105 GLU A CA 1
ATOM 825 C C . GLU A 1 105 ? -11.524 8.400 -4.106 1.00 94.12 105 GLU A C 1
ATOM 827 O O . GLU A 1 105 ? -12.165 9.313 -3.587 1.00 94.12 105 GLU A O 1
ATOM 832 N N . HIS A 1 106 ? -10.794 7.557 -3.367 1.00 95.31 106 HIS A N 1
ATOM 833 C CA . HIS A 1 106 ? -10.631 7.714 -1.914 1.00 95.31 106 HIS A CA 1
ATOM 834 C C . HIS A 1 106 ? -9.490 8.656 -1.529 1.00 95.31 106 HIS A C 1
ATOM 836 O O . HIS A 1 106 ? -9.386 9.034 -0.363 1.00 95.31 106 HIS A O 1
ATOM 842 N N . PHE A 1 107 ? -8.639 9.053 -2.479 1.00 95.19 107 PHE A N 1
ATOM 843 C CA . PHE A 1 107 ? -7.502 9.946 -2.247 1.00 95.19 107 PHE A CA 1
ATOM 844 C C . PHE A 1 107 ? -7.919 11.415 -2.407 1.00 95.19 107 PHE A C 1
ATOM 846 O O . PHE A 1 107 ? -7.476 12.121 -3.308 1.00 95.19 107 PHE A O 1
ATOM 853 N N . THR A 1 108 ? -8.797 11.872 -1.519 1.00 94.31 108 THR A N 1
ATOM 854 C CA . THR A 1 108 ? -9.287 13.258 -1.440 1.00 94.31 108 THR A CA 1
ATOM 855 C C . THR A 1 108 ? -8.996 13.843 -0.059 1.00 94.31 108 THR A C 1
ATOM 857 O O . THR A 1 108 ? -8.663 13.100 0.864 1.00 94.31 108 THR A O 1
ATOM 860 N N . GLU A 1 109 ? -9.139 15.158 0.133 1.00 93.00 109 GLU A N 1
ATOM 861 C CA . GLU A 1 109 ? -8.991 15.770 1.466 1.00 93.00 109 GLU A CA 1
ATOM 862 C C . GLU A 1 109 ? -9.915 15.121 2.506 1.00 93.00 109 GLU A C 1
ATOM 864 O O . GLU A 1 109 ? -9.477 14.762 3.601 1.00 93.00 109 GLU A O 1
ATOM 869 N N . GLU A 1 110 ? -11.180 14.907 2.139 1.00 91.94 110 GLU A N 1
ATOM 870 C CA . GLU A 1 110 ? -12.165 14.227 2.980 1.00 91.94 110 GLU A CA 1
ATOM 871 C C . GLU A 1 110 ? -11.771 12.765 3.226 1.00 91.94 110 GLU A C 1
ATOM 873 O O . GLU A 1 110 ? -11.773 12.301 4.366 1.00 91.94 110 GLU A O 1
ATOM 878 N N . GLY A 1 111 ? -11.351 12.048 2.179 1.00 93.25 111 GLY A N 1
ATOM 879 C CA . GLY A 1 111 ? -10.900 10.664 2.296 1.00 93.25 111 GLY A CA 1
ATOM 880 C C . GLY A 1 111 ? -9.668 10.506 3.190 1.00 93.25 111 GLY A C 1
ATOM 881 O O . GLY A 1 111 ? -9.559 9.516 3.913 1.00 93.25 111 GLY A O 1
ATOM 882 N N . ILE A 1 112 ? -8.765 11.487 3.206 1.00 92.12 112 ILE A N 1
ATOM 883 C CA . ILE A 1 112 ? -7.609 11.523 4.112 1.00 92.12 112 ILE A CA 1
ATOM 884 C C . ILE A 1 112 ? -8.047 11.809 5.542 1.00 92.12 112 ILE A C 1
ATOM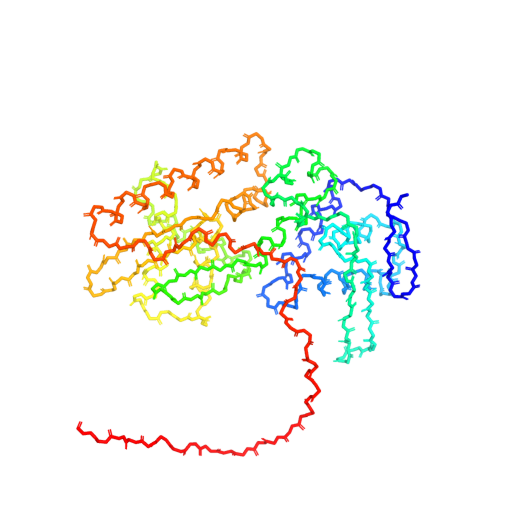 886 O O . ILE A 1 112 ? -7.604 11.118 6.460 1.00 92.12 112 ILE A O 1
ATOM 890 N N . LYS A 1 113 ? -8.912 12.809 5.732 1.00 89.44 113 LYS A N 1
ATOM 891 C CA . LYS A 1 113 ? -9.429 13.193 7.049 1.00 89.44 113 LYS A CA 1
ATOM 892 C C . LYS A 1 113 ? -10.158 12.035 7.727 1.00 89.44 113 LYS A C 1
ATOM 894 O O . LYS A 1 113 ? -10.013 11.845 8.927 1.00 89.44 113 LYS A O 1
ATOM 899 N N . GLU A 1 114 ? -10.903 11.256 6.954 1.00 89.00 114 GLU A N 1
ATOM 900 C CA . GLU A 1 114 ? -11.723 10.156 7.461 1.00 89.00 114 GLU A CA 1
ATOM 901 C C . GLU A 1 114 ? -11.001 8.802 7.458 1.00 89.00 114 GLU A C 1
ATOM 903 O O . GLU A 1 114 ? -11.577 7.806 7.880 1.00 89.00 114 GLU A O 1
ATOM 908 N N . GLY A 1 115 ? -9.756 8.731 6.980 1.00 90.56 115 GLY A N 1
ATOM 909 C CA . GLY A 1 115 ? -8.965 7.496 6.947 1.00 90.56 115 GLY A CA 1
ATOM 910 C C . GLY A 1 115 ? -9.221 6.581 5.743 1.00 90.56 115 GLY A C 1
ATOM 911 O O . GLY A 1 115 ? -8.457 5.640 5.534 1.00 90.56 115 GLY A O 1
ATOM 912 N N . ARG A 1 116 ? -10.201 6.879 4.877 1.00 93.44 116 ARG A N 1
ATOM 913 C CA . ARG A 1 116 ? -10.458 6.093 3.652 1.00 93.44 116 ARG A CA 1
ATOM 914 C C . ARG A 1 116 ? -9.241 6.023 2.731 1.00 93.44 116 ARG A C 1
ATOM 916 O O . ARG A 1 116 ? -8.969 4.964 2.170 1.00 93.44 116 ARG A O 1
ATOM 923 N N . ALA A 1 117 ? -8.493 7.121 2.601 1.00 94.69 117 ALA A N 1
ATOM 924 C CA . ALA A 1 117 ? -7.258 7.156 1.815 1.00 94.69 117 ALA A CA 1
ATOM 925 C C . ALA A 1 117 ? -6.186 6.223 2.400 1.00 94.69 117 ALA A C 1
ATOM 927 O O . ALA A 1 117 ? -5.469 5.565 1.649 1.00 94.69 117 ALA A O 1
ATOM 928 N N . LEU A 1 118 ? -6.114 6.110 3.735 1.00 94.81 118 LEU A N 1
ATOM 929 C CA . LEU A 1 118 ? -5.228 5.156 4.399 1.00 94.81 118 LEU A CA 1
ATOM 930 C C . LEU A 1 118 ? -5.641 3.721 4.072 1.00 94.81 118 LEU A C 1
ATOM 932 O O . LEU A 1 118 ? -4.801 2.937 3.638 1.00 94.81 118 LEU A O 1
ATOM 936 N N . ALA A 1 119 ? -6.918 3.379 4.267 1.00 94.56 119 ALA A N 1
ATOM 937 C CA . ALA A 1 119 ? -7.436 2.042 3.985 1.00 94.56 119 ALA A CA 1
ATOM 938 C C . ALA A 1 119 ? -7.181 1.638 2.522 1.00 94.56 119 ALA A C 1
ATOM 940 O O . ALA A 1 119 ? -6.626 0.569 2.259 1.00 94.56 119 ALA A O 1
ATOM 941 N N . ALA A 1 120 ? -7.501 2.531 1.581 1.00 95.25 120 ALA A N 1
ATOM 942 C CA . ALA A 1 120 ? -7.246 2.349 0.156 1.00 95.25 120 ALA A CA 1
ATOM 943 C C . ALA A 1 120 ? -5.749 2.176 -0.144 1.00 95.25 120 ALA A C 1
ATOM 945 O O . ALA A 1 120 ? -5.359 1.230 -0.828 1.00 95.25 120 ALA A O 1
ATOM 946 N N . GLY A 1 121 ? -4.898 3.042 0.412 1.00 93.88 121 GLY A N 1
ATOM 947 C CA . GLY A 1 121 ? -3.450 2.959 0.257 1.00 93.88 121 GLY A CA 1
ATOM 948 C C . GLY A 1 121 ? -2.875 1.642 0.778 1.00 93.88 121 GLY A C 1
ATOM 949 O O . GLY A 1 121 ? -2.094 1.002 0.076 1.00 93.88 121 GLY A O 1
ATOM 950 N N . LEU A 1 122 ? -3.272 1.204 1.975 1.00 92.38 122 LEU A N 1
ATOM 951 C CA . LEU A 1 122 ? -2.784 -0.042 2.572 1.00 92.38 122 LEU A CA 1
ATOM 952 C C . LEU A 1 122 ? -3.201 -1.268 1.752 1.00 92.38 122 LEU A C 1
ATOM 954 O O . LEU A 1 122 ? -2.385 -2.171 1.565 1.00 92.38 122 LEU A O 1
ATOM 958 N N . VAL A 1 123 ? -4.432 -1.293 1.229 1.00 91.56 123 VAL A N 1
ATOM 959 C CA . VAL A 1 123 ? -4.902 -2.370 0.342 1.00 91.56 123 VAL A CA 1
ATOM 960 C C . VAL A 1 123 ? -4.115 -2.397 -0.961 1.00 91.56 123 VAL A C 1
ATOM 962 O O . VAL A 1 123 ? -3.664 -3.469 -1.371 1.00 91.56 123 VAL A O 1
ATOM 965 N N . VAL A 1 124 ? -3.883 -1.231 -1.575 1.00 91.62 124 VAL A N 1
ATOM 966 C CA . VAL A 1 124 ? -3.035 -1.140 -2.768 1.00 91.62 124 VAL A CA 1
ATOM 967 C C . VAL A 1 124 ? -1.660 -1.697 -2.456 1.00 91.62 124 VAL A C 1
ATOM 969 O O . VAL A 1 124 ? -1.241 -2.619 -3.141 1.00 91.62 124 VAL A O 1
ATOM 972 N N . VAL A 1 125 ? -0.992 -1.188 -1.417 1.00 89.19 125 VAL A N 1
ATOM 973 C CA . VAL A 1 125 ? 0.392 -1.528 -1.065 1.00 89.19 125 VAL A CA 1
ATOM 974 C C . VAL A 1 125 ? 0.566 -3.011 -0.744 1.00 89.19 125 VAL A C 1
ATOM 976 O O . VAL A 1 125 ? 1.522 -3.616 -1.232 1.00 89.19 125 VAL A O 1
ATOM 979 N N . ALA A 1 126 ? -0.355 -3.604 0.018 1.00 86.50 126 ALA A N 1
ATOM 980 C CA . ALA A 1 126 ? -0.312 -5.021 0.377 1.00 86.50 126 ALA A CA 1
ATOM 981 C C . ALA A 1 126 ? -0.547 -5.954 -0.829 1.00 86.50 126 ALA A C 1
ATOM 983 O O . ALA A 1 126 ? -0.031 -7.073 -0.860 1.00 86.50 126 ALA A O 1
ATOM 984 N N . GLY A 1 127 ? -1.315 -5.500 -1.825 1.00 85.62 127 GLY A N 1
ATOM 985 C CA . GLY A 1 127 ? -1.704 -6.283 -3.000 1.00 85.62 127 GLY A CA 1
ATOM 986 C C . GLY A 1 127 ? -0.826 -6.092 -4.240 1.00 85.62 127 GLY A C 1
ATOM 987 O O . GLY A 1 127 ? -1.189 -6.576 -5.315 1.00 85.62 127 GLY A O 1
ATOM 988 N N . ARG A 1 128 ? 0.296 -5.365 -4.155 1.00 88.12 128 ARG A N 1
ATOM 989 C CA . ARG A 1 128 ? 1.091 -5.016 -5.346 1.00 88.12 128 ARG A CA 1
ATOM 990 C C . ARG A 1 128 ? 1.865 -6.201 -5.898 1.00 88.12 128 ARG A C 1
ATOM 992 O O . ARG A 1 128 ? 2.480 -6.971 -5.167 1.00 88.12 128 ARG A O 1
ATOM 999 N N . HIS A 1 129 ? 1.899 -6.262 -7.222 1.00 89.50 129 HIS A N 1
ATOM 1000 C CA . HIS A 1 129 ? 2.674 -7.227 -7.982 1.00 89.50 129 HIS A CA 1
ATOM 1001 C C . HIS A 1 129 ? 3.377 -6.513 -9.137 1.00 89.50 129 HIS A C 1
ATOM 1003 O O . HIS A 1 129 ? 2.824 -5.575 -9.720 1.00 89.50 129 HIS A O 1
ATOM 1009 N N . ILE A 1 130 ? 4.577 -6.977 -9.480 1.00 92.06 130 ILE A N 1
ATOM 1010 C CA . ILE A 1 130 ? 5.272 -6.604 -10.715 1.00 92.06 130 ILE A CA 1
ATOM 1011 C C . ILE A 1 130 ? 5.413 -7.843 -11.585 1.00 92.06 130 ILE A C 1
ATOM 1013 O O . ILE A 1 130 ? 5.815 -8.901 -11.109 1.00 92.06 130 ILE A O 1
ATOM 1017 N N . LYS A 1 131 ? 5.139 -7.708 -12.883 1.00 93.50 131 LYS A N 1
ATOM 1018 C CA . LYS A 1 131 ? 5.445 -8.744 -13.875 1.00 93.50 131 LYS A CA 1
ATOM 1019 C C . LYS A 1 131 ? 6.802 -8.478 -14.516 1.00 93.50 131 LYS A C 1
ATOM 1021 O O . LYS A 1 131 ? 6.963 -7.474 -15.205 1.00 93.50 131 LYS A O 1
ATOM 1026 N N . VAL A 1 132 ? 7.755 -9.386 -14.337 1.00 90.81 132 VAL A N 1
ATOM 1027 C CA . VAL A 1 132 ? 9.073 -9.342 -14.983 1.00 90.81 132 VAL A CA 1
ATOM 1028 C C . VAL A 1 132 ? 9.191 -10.523 -15.934 1.00 90.81 132 VAL A C 1
ATOM 1030 O O . VAL A 1 132 ? 9.085 -11.668 -15.506 1.00 90.81 132 VAL A O 1
ATOM 1033 N N . ASN A 1 133 ? 9.380 -10.271 -17.232 1.00 89.75 133 ASN A N 1
ATOM 1034 C CA . ASN A 1 133 ? 9.435 -11.331 -18.256 1.00 89.75 133 ASN A CA 1
ATOM 1035 C C . ASN A 1 133 ? 8.220 -12.281 -18.224 1.00 89.75 133 ASN A C 1
ATOM 1037 O O . ASN A 1 133 ? 8.339 -13.478 -18.468 1.00 89.75 133 ASN A O 1
ATOM 1041 N N . GLY A 1 134 ? 7.042 -11.745 -17.888 1.00 85.88 134 GLY A N 1
ATOM 1042 C CA . GLY A 1 134 ? 5.806 -12.519 -17.731 1.00 85.88 134 GLY A CA 1
ATOM 1043 C C . GLY A 1 134 ? 5.676 -13.276 -16.403 1.00 85.88 134 GLY A C 1
ATOM 1044 O O . GLY A 1 134 ? 4.604 -13.810 -16.136 1.00 85.88 134 GLY A O 1
ATOM 1045 N N . ILE A 1 135 ? 6.709 -13.287 -15.556 1.00 89.00 135 ILE A N 1
ATOM 1046 C CA . ILE A 1 135 ? 6.672 -13.880 -14.215 1.00 89.00 135 ILE A CA 1
ATOM 1047 C C . ILE A 1 135 ? 6.158 -12.835 -13.230 1.00 89.00 135 ILE A C 1
ATOM 1049 O O . ILE A 1 135 ? 6.717 -11.745 -13.116 1.00 89.00 135 ILE A O 1
ATOM 1053 N N . GLU A 1 136 ? 5.091 -13.168 -12.517 1.00 89.69 136 GLU A N 1
ATOM 1054 C CA . GLU A 1 136 ? 4.523 -12.310 -11.486 1.00 89.69 136 GLU A CA 1
ATOM 1055 C C . GLU A 1 136 ? 5.316 -12.427 -10.179 1.00 89.69 136 GLU A C 1
ATOM 1057 O O . GLU A 1 136 ? 5.566 -13.519 -9.669 1.00 89.69 136 GLU A O 1
ATOM 1062 N N . MET A 1 137 ? 5.736 -11.281 -9.652 1.00 87.81 137 MET A N 1
ATOM 1063 C CA . MET A 1 137 ? 6.484 -11.146 -8.411 1.00 87.81 137 MET A CA 1
ATOM 1064 C C . MET A 1 137 ? 5.658 -10.315 -7.436 1.00 87.81 137 MET A C 1
ATOM 1066 O O . MET A 1 137 ? 5.331 -9.161 -7.720 1.00 87.81 137 MET A O 1
ATOM 1070 N N . HIS A 1 138 ? 5.329 -10.893 -6.280 1.00 86.00 138 HIS A N 1
ATOM 1071 C CA . HIS A 1 138 ? 4.685 -10.152 -5.198 1.00 86.00 138 HIS A CA 1
ATOM 1072 C C . HIS A 1 138 ? 5.655 -9.116 -4.627 1.00 86.00 138 HIS A C 1
ATOM 1074 O O . HIS A 1 138 ? 6.817 -9.423 -4.343 1.00 86.00 138 HIS A O 1
ATOM 1080 N N . VAL A 1 139 ? 5.178 -7.882 -4.481 1.00 89.06 139 VAL A N 1
ATOM 1081 C CA . VAL A 1 139 ? 5.961 -6.786 -3.913 1.00 89.06 139 VAL A CA 1
ATOM 1082 C C . VAL A 1 139 ? 5.823 -6.848 -2.402 1.00 89.06 139 VAL A C 1
ATOM 1084 O O . VAL A 1 139 ? 4.756 -6.590 -1.846 1.00 89.06 139 VAL A O 1
ATOM 1087 N N . LYS A 1 140 ? 6.926 -7.166 -1.734 1.00 85.25 140 LYS A N 1
ATOM 1088 C CA . LYS A 1 140 ? 7.009 -7.133 -0.276 1.00 85.25 140 LYS A CA 1
ATOM 1089 C C . LYS A 1 140 ? 7.517 -5.774 0.174 1.00 85.25 140 LYS A C 1
ATOM 1091 O O . LYS A 1 140 ? 8.402 -5.221 -0.472 1.00 85.25 140 LYS A O 1
ATOM 1096 N N . ILE A 1 141 ? 6.977 -5.272 1.280 1.00 84.25 141 ILE A N 1
ATOM 1097 C CA . ILE A 1 141 ? 7.528 -4.087 1.941 1.00 84.25 141 ILE A CA 1
ATOM 1098 C C . ILE A 1 141 ? 8.845 -4.482 2.593 1.00 84.25 141 ILE A C 1
ATOM 1100 O O . ILE A 1 141 ? 8.885 -5.477 3.305 1.00 84.25 141 ILE A O 1
ATOM 1104 N N . ASN A 1 142 ? 9.910 -3.727 2.377 1.00 85.56 142 ASN A N 1
ATOM 1105 C CA . ASN A 1 142 ? 11.236 -4.005 2.910 1.00 85.56 142 ASN A CA 1
ATOM 1106 C C . ASN A 1 142 ? 11.563 -3.089 4.097 1.00 85.56 142 ASN A C 1
ATOM 1108 O O . ASN A 1 142 ? 10.881 -2.107 4.393 1.00 85.56 142 ASN A O 1
ATOM 1112 N N . ASN A 1 143 ? 12.634 -3.423 4.819 1.00 83.06 143 ASN A N 1
ATOM 1113 C CA . ASN A 1 143 ? 13.150 -2.563 5.880 1.00 83.06 143 ASN A CA 1
ATOM 1114 C C . ASN A 1 143 ? 13.508 -1.163 5.334 1.00 83.06 143 ASN A C 1
ATOM 1116 O O . ASN A 1 143 ? 14.133 -1.042 4.281 1.00 83.06 143 ASN A O 1
ATOM 1120 N N . PHE A 1 144 ? 13.168 -0.112 6.084 1.00 83.62 144 PHE A N 1
ATOM 1121 C CA . PHE A 1 144 ? 13.389 1.275 5.668 1.00 83.62 144 PHE A CA 1
ATOM 1122 C C . PHE A 1 144 ? 14.857 1.602 5.350 1.00 83.62 144 PHE A C 1
ATOM 1124 O O . PHE A 1 144 ? 15.131 2.257 4.346 1.00 83.62 144 PHE A O 1
ATOM 1131 N N . GLU A 1 145 ? 15.812 1.119 6.150 1.00 87.38 145 GLU A N 1
ATOM 1132 C CA . GLU A 1 145 ? 17.240 1.360 5.896 1.00 87.38 145 GLU A CA 1
ATOM 1133 C C . GLU A 1 145 ? 17.712 0.655 4.620 1.00 87.38 145 GLU A C 1
ATOM 1135 O O . GLU A 1 145 ? 18.518 1.203 3.867 1.00 87.38 145 GLU A O 1
ATOM 1140 N N . LEU A 1 146 ? 17.157 -0.526 4.324 1.00 90.19 146 LEU A N 1
ATOM 1141 C CA . LEU A 1 146 ? 17.425 -1.228 3.070 1.00 90.19 146 LEU A CA 1
ATOM 1142 C C . LEU A 1 146 ? 16.874 -0.439 1.876 1.00 90.19 146 LEU A C 1
ATOM 1144 O O . LEU A 1 146 ? 17.610 -0.219 0.913 1.00 90.19 146 LEU A O 1
ATOM 1148 N N . ILE A 1 147 ? 15.627 0.035 1.956 1.00 91.31 147 ILE A N 1
ATOM 1149 C CA . ILE A 1 147 ? 15.012 0.865 0.911 1.00 91.31 147 ILE A CA 1
ATOM 1150 C C . ILE A 1 147 ? 15.816 2.137 0.678 1.00 91.31 147 ILE A C 1
ATOM 1152 O O . ILE A 1 147 ? 16.149 2.447 -0.463 1.00 91.31 147 ILE A O 1
ATOM 1156 N N . LYS A 1 148 ? 16.209 2.836 1.743 1.00 91.56 148 LYS A N 1
ATOM 1157 C CA . LYS A 1 148 ? 17.031 4.046 1.659 1.00 91.56 148 LYS A CA 1
ATOM 1158 C C . LYS A 1 148 ? 18.378 3.778 0.984 1.00 91.56 148 LYS A C 1
ATOM 1160 O O . LYS A 1 148 ? 18.787 4.543 0.110 1.00 91.56 148 LYS A O 1
ATOM 1165 N N . ALA A 1 149 ? 19.053 2.688 1.351 1.00 94.12 149 ALA A N 1
ATOM 1166 C CA . ALA A 1 149 ? 20.317 2.298 0.734 1.00 94.12 149 ALA A CA 1
ATOM 1167 C C . ALA A 1 149 ? 20.148 1.957 -0.757 1.00 94.12 149 ALA A C 1
ATOM 1169 O O . ALA A 1 149 ? 20.932 2.417 -1.586 1.00 94.12 149 ALA A O 1
ATOM 1170 N N . GLN A 1 150 ? 19.111 1.192 -1.115 1.00 95.25 150 GLN A N 1
ATOM 1171 C CA . GLN A 1 150 ? 18.874 0.808 -2.510 1.00 95.25 150 GLN A CA 1
ATOM 1172 C C . GLN A 1 150 ? 18.355 1.978 -3.360 1.00 95.25 150 GLN A C 1
ATOM 1174 O O . GLN A 1 150 ? 18.687 2.062 -4.538 1.00 95.25 150 GLN A O 1
ATOM 1179 N N . ALA A 1 151 ? 17.612 2.925 -2.781 1.00 93.56 151 ALA A N 1
ATOM 1180 C CA . ALA A 1 151 ? 17.190 4.148 -3.463 1.00 93.56 151 ALA A CA 1
ATOM 1181 C C . ALA A 1 151 ? 18.395 5.018 -3.850 1.00 93.56 151 ALA A C 1
ATOM 1183 O O . ALA A 1 151 ? 18.439 5.556 -4.954 1.00 93.56 151 ALA A O 1
ATOM 1184 N N . ALA A 1 152 ? 19.411 5.106 -2.984 1.00 93.56 152 ALA A N 1
ATOM 1185 C CA . ALA A 1 152 ? 20.657 5.796 -3.309 1.00 93.56 152 ALA A CA 1
ATOM 1186 C C . ALA A 1 152 ? 21.427 5.097 -4.445 1.00 93.56 152 ALA A C 1
ATOM 1188 O O . ALA A 1 152 ? 21.987 5.767 -5.311 1.00 93.56 152 ALA A O 1
ATOM 1189 N N . GLU A 1 153 ? 21.435 3.761 -4.478 1.00 94.62 153 GLU A N 1
ATOM 1190 C CA . GLU A 1 153 ? 22.005 3.001 -5.598 1.00 94.62 153 GLU A CA 1
ATOM 1191 C C . GLU A 1 153 ? 21.226 3.210 -6.899 1.00 94.62 153 GLU A C 1
ATOM 1193 O O . GLU A 1 153 ? 21.826 3.417 -7.956 1.00 94.62 153 GLU A O 1
ATOM 1198 N N . MET A 1 154 ? 19.897 3.202 -6.835 1.00 94.44 154 MET A N 1
ATOM 1199 C CA . MET A 1 154 ? 19.037 3.500 -7.975 1.00 94.44 154 MET A CA 1
ATOM 1200 C C . MET A 1 154 ? 19.324 4.900 -8.534 1.00 94.44 154 MET A C 1
ATOM 1202 O O . MET A 1 154 ? 19.496 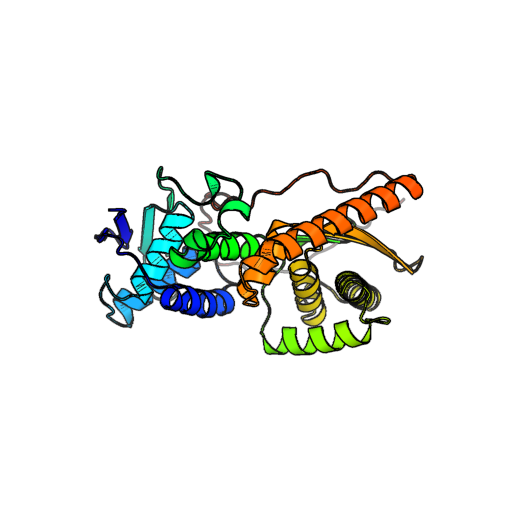5.045 -9.742 1.00 94.44 154 MET A O 1
ATOM 1206 N N . GLU A 1 155 ? 19.439 5.921 -7.681 1.00 91.19 155 GLU A N 1
ATOM 1207 C CA . GLU A 1 155 ? 19.646 7.303 -8.136 1.00 91.19 155 GLU A CA 1
ATOM 1208 C C . GLU A 1 155 ? 20.988 7.487 -8.862 1.00 91.19 155 GLU A C 1
ATOM 1210 O O . GLU A 1 155 ? 21.063 8.248 -9.822 1.00 91.19 155 GLU A O 1
ATOM 1215 N N . LYS A 1 156 ? 22.032 6.718 -8.515 1.00 91.31 156 LYS A N 1
ATOM 1216 C CA . LYS A 1 156 ? 23.312 6.721 -9.260 1.00 91.31 156 LYS A CA 1
ATOM 1217 C C . LYS A 1 156 ? 23.158 6.321 -10.732 1.00 91.31 156 LYS A C 1
ATOM 1219 O O . LYS A 1 156 ? 24.014 6.661 -11.545 1.00 91.31 156 LYS A O 1
ATOM 1224 N N . ARG A 1 157 ? 22.096 5.588 -11.078 1.00 89.81 157 ARG A N 1
ATOM 1225 C CA . ARG A 1 157 ? 21.787 5.147 -12.453 1.00 89.81 157 ARG A CA 1
ATOM 1226 C C . ARG A 1 157 ? 20.929 6.151 -13.209 1.00 89.81 157 ARG A C 1
ATOM 1228 O O . ARG A 1 157 ? 20.670 5.975 -14.399 1.00 89.81 157 ARG A O 1
ATOM 1235 N N . ARG A 1 158 ? 20.490 7.218 -12.544 1.00 89.38 158 ARG A N 1
ATOM 1236 C CA . ARG A 1 158 ? 19.761 8.302 -13.180 1.00 89.38 158 ARG A CA 1
ATOM 1237 C C . ARG A 1 158 ? 20.750 9.225 -13.886 1.00 89.38 158 ARG A C 1
ATOM 1239 O O . ARG A 1 158 ? 21.397 10.067 -13.277 1.00 89.38 158 ARG A O 1
ATOM 1246 N N . THR A 1 159 ? 20.865 9.055 -15.199 1.00 81.00 159 THR A N 1
ATOM 1247 C CA . THR A 1 159 ? 21.820 9.810 -16.027 1.00 81.00 159 THR A CA 1
ATOM 1248 C C . THR A 1 159 ? 21.416 11.269 -16.255 1.00 81.00 159 THR A C 1
ATOM 1250 O O . THR A 1 159 ? 22.278 12.103 -16.505 1.00 81.00 159 THR A O 1
ATOM 1253 N N . ASP A 1 160 ? 20.118 11.580 -16.180 1.00 85.44 160 ASP A N 1
ATOM 1254 C CA . ASP A 1 160 ? 19.576 12.941 -16.250 1.00 85.44 160 ASP A CA 1
ATOM 1255 C C . ASP A 1 160 ? 18.487 13.106 -15.171 1.00 85.44 160 ASP A C 1
ATOM 1257 O O . ASP A 1 160 ? 17.499 12.363 -15.194 1.00 85.44 160 ASP A O 1
ATOM 1261 N N . PRO A 1 161 ? 18.614 14.072 -14.242 1.00 83.19 161 PRO A N 1
ATOM 1262 C CA . PRO A 1 161 ? 17.582 14.384 -13.252 1.00 83.19 161 PRO A CA 1
ATOM 1263 C C . PRO A 1 161 ? 16.227 14.795 -13.846 1.00 83.19 161 PRO A C 1
ATOM 1265 O O . PRO A 1 161 ? 15.225 14.797 -13.136 1.00 83.19 161 PRO A O 1
ATOM 1268 N N . LYS A 1 162 ? 16.161 15.161 -15.129 1.00 84.06 162 LYS A N 1
ATOM 1269 C CA . LYS A 1 162 ? 14.899 15.434 -15.834 1.00 84.06 162 LYS A CA 1
ATOM 1270 C C . LYS A 1 162 ? 14.197 14.164 -16.295 1.00 84.06 162 LYS A C 1
ATOM 1272 O O . LYS A 1 162 ? 12.992 14.197 -16.531 1.00 84.06 162 LYS A O 1
ATOM 1277 N N . ASN A 1 163 ? 14.925 13.054 -16.412 1.00 85.12 163 ASN A N 1
ATOM 1278 C CA . ASN A 1 163 ? 14.320 11.777 -16.747 1.00 85.12 163 ASN A CA 1
ATOM 1279 C C . ASN A 1 163 ? 13.497 11.266 -15.575 1.00 85.12 163 ASN A C 1
ATOM 1281 O O . ASN A 1 163 ? 13.849 11.445 -14.402 1.00 85.12 163 ASN A O 1
ATOM 1285 N N . ASP A 1 164 ? 12.411 10.590 -15.922 1.00 89.62 164 ASP A N 1
ATOM 1286 C CA . ASP A 1 164 ? 11.552 9.957 -14.947 1.00 89.62 164 ASP A CA 1
ATOM 1287 C C . ASP A 1 164 ? 12.334 8.884 -14.155 1.00 89.62 164 ASP A C 1
ATOM 1289 O O . ASP A 1 164 ? 12.988 8.028 -14.768 1.00 89.62 164 ASP A O 1
ATOM 1293 N N . PRO A 1 165 ? 12.279 8.893 -12.808 1.00 91.75 165 PRO A N 1
ATOM 1294 C CA . PRO A 1 165 ? 13.011 7.937 -11.976 1.00 91.75 165 PRO A CA 1
ATOM 1295 C C . PRO A 1 165 ? 12.621 6.472 -12.234 1.00 91.75 165 PRO A C 1
ATOM 1297 O O . PRO A 1 165 ? 13.414 5.577 -11.941 1.00 91.75 165 PRO A O 1
ATOM 1300 N N . ALA A 1 166 ? 11.461 6.194 -12.844 1.00 92.38 166 ALA A N 1
ATOM 1301 C CA . ALA A 1 166 ? 11.067 4.838 -13.228 1.00 92.38 166 ALA A CA 1
ATOM 1302 C C . ALA A 1 166 ? 12.081 4.173 -14.169 1.00 92.38 166 ALA A C 1
ATOM 1304 O O . ALA A 1 166 ? 12.303 2.967 -14.079 1.00 92.38 166 ALA A O 1
ATOM 1305 N N . MET A 1 167 ? 12.748 4.941 -15.036 1.00 90.38 167 MET A N 1
ATOM 1306 C CA . MET A 1 167 ? 13.772 4.381 -15.923 1.00 90.38 167 MET A CA 1
ATOM 1307 C C . MET A 1 167 ? 15.011 3.923 -15.145 1.00 90.38 167 MET A C 1
ATOM 1309 O O . MET A 1 167 ? 15.580 2.873 -15.456 1.00 90.38 167 MET A O 1
ATOM 1313 N N . ALA A 1 168 ? 15.403 4.670 -14.109 1.00 93.25 168 ALA A N 1
ATOM 1314 C CA . ALA A 1 168 ? 16.509 4.293 -13.232 1.00 93.25 168 ALA A CA 1
ATOM 1315 C C . ALA A 1 168 ? 16.152 3.048 -12.404 1.00 93.25 168 ALA A C 1
ATOM 1317 O O . ALA A 1 168 ? 16.952 2.118 -12.326 1.00 93.25 168 ALA A O 1
ATOM 1318 N N . ALA A 1 169 ? 14.927 2.980 -11.873 1.00 94.62 169 ALA A N 1
ATOM 1319 C CA . ALA A 1 169 ? 14.425 1.811 -11.148 1.00 94.62 169 ALA A CA 1
ATOM 1320 C C . ALA A 1 169 ? 14.388 0.548 -12.018 1.00 94.62 169 ALA A C 1
ATOM 1322 O O . ALA A 1 169 ? 14.867 -0.507 -11.606 1.00 94.62 169 ALA A O 1
ATOM 1323 N N . ALA A 1 170 ? 13.876 0.662 -13.246 1.00 93.44 170 ALA A N 1
ATOM 1324 C CA . ALA A 1 170 ? 13.826 -0.446 -14.194 1.00 93.44 170 ALA A CA 1
ATOM 1325 C C . ALA A 1 170 ? 15.233 -0.934 -14.580 1.00 93.44 170 ALA A C 1
ATOM 1327 O O . ALA A 1 170 ? 15.476 -2.139 -14.622 1.00 93.44 170 ALA A O 1
ATOM 1328 N N . SER A 1 171 ? 16.169 -0.005 -14.809 1.00 92.12 171 SER A N 1
ATOM 1329 C CA . SER A 1 171 ? 17.572 -0.323 -15.114 1.00 92.12 171 SER A CA 1
ATOM 1330 C C . SER A 1 171 ? 18.249 -1.029 -13.948 1.00 92.12 171 SER A C 1
ATOM 1332 O O . SER A 1 171 ? 18.892 -2.059 -14.131 1.00 92.12 171 SER A O 1
ATOM 1334 N N . TYR A 1 172 ? 18.038 -0.525 -12.735 1.00 94.56 172 TYR A N 1
ATOM 1335 C CA . TYR A 1 172 ? 18.608 -1.114 -11.537 1.00 94.56 172 TYR A CA 1
ATOM 1336 C C . TYR A 1 172 ? 18.104 -2.542 -11.286 1.00 94.56 172 TYR A C 1
ATOM 1338 O O . TYR A 1 172 ? 18.897 -3.451 -11.040 1.00 94.56 172 TYR A O 1
ATOM 1346 N N . LEU A 1 173 ? 16.796 -2.764 -11.425 1.00 93.19 173 LEU A N 1
ATOM 1347 C CA . LEU A 1 173 ? 16.202 -4.095 -11.321 1.00 93.19 173 LEU A CA 1
ATOM 1348 C C . LEU A 1 173 ? 16.758 -5.047 -12.394 1.00 93.19 173 LEU A C 1
ATOM 1350 O O . LEU A 1 173 ? 17.093 -6.191 -12.085 1.00 93.19 173 LEU A O 1
ATOM 1354 N N . ALA A 1 174 ? 16.910 -4.580 -13.635 1.00 92.00 174 ALA A N 1
ATOM 1355 C CA . ALA A 1 174 ? 17.482 -5.372 -14.723 1.00 92.00 174 ALA A CA 1
ATOM 1356 C C . ALA A 1 174 ? 18.941 -5.775 -14.462 1.00 92.00 174 ALA A C 1
ATOM 1358 O O . ALA A 1 174 ? 19.322 -6.914 -14.734 1.00 92.00 174 ALA A O 1
ATOM 1359 N N . GLU A 1 175 ? 19.750 -4.870 -13.907 1.00 92.69 175 GLU A N 1
ATOM 1360 C CA . GLU A 1 175 ? 21.136 -5.157 -13.527 1.00 92.69 175 GLU A CA 1
ATOM 1361 C C . GLU A 1 175 ? 21.228 -6.246 -12.457 1.00 92.69 175 GLU A C 1
ATOM 1363 O O . GLU A 1 175 ? 22.049 -7.153 -12.587 1.00 92.69 175 GLU A O 1
ATOM 1368 N N . LEU A 1 176 ? 20.383 -6.187 -11.423 1.00 93.50 176 LEU A N 1
ATOM 1369 C CA . LEU A 1 176 ? 20.365 -7.205 -10.369 1.00 93.50 176 LEU A CA 1
ATOM 1370 C C . LEU A 1 176 ? 20.008 -8.584 -10.936 1.00 93.50 176 LEU A C 1
ATOM 1372 O O . LEU A 1 176 ? 20.683 -9.567 -10.633 1.00 93.50 176 LEU A O 1
ATOM 1376 N N . LEU A 1 177 ? 19.010 -8.655 -11.820 1.00 90.94 177 LEU A N 1
ATOM 1377 C CA . LEU A 1 177 ? 18.648 -9.905 -12.494 1.00 90.94 177 LEU A CA 1
ATOM 1378 C C . LEU A 1 177 ? 19.778 -10.425 -13.391 1.00 90.94 177 LEU A C 1
ATOM 1380 O O . LEU A 1 177 ? 20.067 -11.619 -13.385 1.00 90.94 177 LEU A O 1
ATOM 1384 N N . ALA A 1 178 ? 20.460 -9.542 -14.125 1.00 89.75 178 ALA A N 1
ATOM 1385 C CA . ALA A 1 178 ? 21.606 -9.916 -14.953 1.00 89.75 178 ALA A CA 1
ATOM 1386 C C . ALA A 1 178 ? 22.803 -10.419 -14.122 1.00 89.75 178 ALA A C 1
ATOM 1388 O O . ALA A 1 178 ? 23.580 -11.242 -14.602 1.00 89.75 178 ALA A O 1
ATOM 1389 N N . GLN A 1 179 ? 22.935 -9.963 -12.873 1.00 91.38 179 GLN A N 1
ATOM 1390 C CA . GLN A 1 179 ? 23.921 -10.455 -11.901 1.00 91.38 179 GLN A CA 1
ATOM 1391 C C . GLN A 1 179 ? 23.518 -11.788 -11.246 1.00 91.38 179 GLN A C 1
ATOM 1393 O O . GLN A 1 179 ? 24.265 -12.310 -10.420 1.00 91.38 179 GLN A O 1
ATOM 1398 N N . GLY A 1 180 ? 22.362 -12.351 -11.610 1.00 89.62 180 GLY A N 1
ATOM 1399 C CA . GLY A 1 180 ? 21.863 -13.613 -11.069 1.00 89.62 180 GLY A CA 1
ATOM 1400 C C . GLY A 1 180 ? 21.139 -13.480 -9.729 1.00 89.62 180 GLY A C 1
ATOM 1401 O O . GLY A 1 180 ? 20.974 -14.490 -9.048 1.00 89.62 180 GLY A O 1
ATOM 1402 N N . ALA A 1 181 ? 20.714 -12.272 -9.337 1.00 92.25 181 ALA A N 1
ATOM 1403 C CA . ALA A 1 181 ? 19.884 -12.095 -8.149 1.00 92.25 181 ALA A CA 1
ATOM 1404 C C . ALA A 1 181 ? 18.539 -12.815 -8.322 1.00 92.25 181 ALA A C 1
ATOM 1406 O O . ALA A 1 181 ? 17.905 -12.741 -9.377 1.00 92.25 181 ALA A O 1
ATOM 1407 N N . ASP A 1 182 ? 18.090 -13.486 -7.266 1.00 88.06 182 ASP A N 1
ATOM 1408 C CA . ASP A 1 182 ? 16.812 -14.188 -7.218 1.00 88.06 182 ASP A CA 1
ATOM 1409 C C . ASP A 1 182 ? 15.882 -13.575 -6.158 1.00 88.06 182 ASP A C 1
ATOM 1411 O O . ASP A 1 182 ? 16.199 -12.578 -5.508 1.00 88.06 182 ASP A O 1
ATOM 1415 N N . GLN A 1 183 ? 14.708 -14.178 -5.960 1.00 81.81 183 GLN A N 1
ATOM 1416 C CA . GLN A 1 183 ? 13.714 -13.695 -4.995 1.00 81.81 183 GLN A CA 1
ATOM 1417 C C . GLN A 1 183 ? 14.174 -13.756 -3.528 1.00 81.81 183 GLN A C 1
ATOM 1419 O O . GLN A 1 183 ? 13.464 -13.255 -2.652 1.00 81.81 183 GLN A O 1
ATOM 1424 N N . ASN A 1 184 ? 15.321 -14.364 -3.223 1.00 86.88 184 ASN A N 1
ATOM 1425 C CA . ASN A 1 184 ? 15.912 -14.372 -1.888 1.00 86.88 184 ASN A CA 1
ATOM 1426 C C . ASN A 1 184 ? 16.928 -13.236 -1.695 1.00 86.88 184 ASN A C 1
ATOM 1428 O O . ASN A 1 184 ? 17.264 -12.924 -0.553 1.00 86.88 184 ASN A O 1
ATOM 1432 N N . ASP A 1 185 ? 17.368 -12.574 -2.770 1.00 91.94 185 ASP A N 1
ATOM 1433 C CA . ASP A 1 185 ? 18.237 -11.403 -2.687 1.00 91.94 185 ASP A CA 1
ATOM 1434 C C . ASP A 1 185 ? 17.453 -10.181 -2.179 1.00 91.94 185 ASP A C 1
ATOM 1436 O O . ASP A 1 185 ? 16.532 -9.672 -2.825 1.00 91.94 185 ASP A O 1
ATOM 1440 N N . LEU A 1 186 ? 17.848 -9.680 -1.006 1.00 91.81 186 LEU A N 1
ATOM 1441 C CA . LEU A 1 186 ? 17.248 -8.502 -0.379 1.00 91.81 186 LEU A CA 1
ATOM 1442 C C . LEU A 1 186 ? 17.347 -7.248 -1.262 1.00 91.81 186 LEU A C 1
ATOM 1444 O O . LEU A 1 186 ? 16.442 -6.415 -1.247 1.00 91.81 186 LEU A O 1
ATOM 1448 N N . ARG A 1 187 ? 18.407 -7.123 -2.067 1.00 94.50 187 ARG A N 1
ATOM 1449 C CA . ARG A 1 187 ? 18.578 -6.002 -3.002 1.00 94.50 187 ARG A CA 1
ATOM 1450 C C . ARG A 1 187 ? 17.534 -6.067 -4.106 1.00 94.50 187 ARG A C 1
ATOM 1452 O O . ARG A 1 187 ? 16.929 -5.048 -4.425 1.00 94.50 187 ARG A O 1
ATOM 1459 N N . LEU A 1 188 ? 17.275 -7.264 -4.645 1.00 93.00 188 LEU A N 1
ATOM 1460 C CA . LEU A 1 188 ? 16.241 -7.451 -5.662 1.00 93.00 188 LEU A CA 1
ATOM 1461 C C . LEU A 1 188 ? 14.854 -7.160 -5.089 1.00 93.00 188 LEU A C 1
ATOM 1463 O O . LEU A 1 188 ? 14.081 -6.452 -5.728 1.00 93.00 188 LEU A O 1
ATOM 1467 N N . ARG A 1 189 ? 14.549 -7.639 -3.875 1.00 91.12 189 ARG A N 1
ATOM 1468 C CA . ARG A 1 189 ? 13.269 -7.345 -3.202 1.00 91.12 189 ARG A CA 1
ATOM 1469 C C . ARG A 1 189 ? 13.040 -5.842 -3.038 1.00 91.12 189 ARG A C 1
ATOM 1471 O O . ARG A 1 189 ? 11.965 -5.355 -3.379 1.00 91.12 189 ARG A O 1
ATOM 1478 N N . ALA A 1 190 ? 14.052 -5.109 -2.580 1.00 93.06 190 ALA A N 1
ATOM 1479 C CA . ALA A 1 190 ? 13.969 -3.661 -2.420 1.00 93.06 190 ALA A CA 1
ATOM 1480 C C . ALA A 1 190 ? 13.890 -2.919 -3.765 1.00 93.06 190 ALA A C 1
ATOM 1482 O O . ALA A 1 190 ? 13.127 -1.966 -3.892 1.00 93.06 190 ALA A O 1
ATOM 1483 N N . ALA A 1 191 ? 14.612 -3.369 -4.796 1.00 94.38 191 ALA A N 1
ATOM 1484 C CA . ALA A 1 191 ? 14.504 -2.804 -6.142 1.00 94.38 191 ALA A CA 1
ATOM 1485 C C . ALA A 1 191 ? 13.106 -3.016 -6.753 1.00 94.38 191 ALA A C 1
ATOM 1487 O O . ALA A 1 191 ? 12.576 -2.117 -7.404 1.00 94.38 191 ALA A O 1
ATOM 1488 N N . VAL A 1 192 ? 12.493 -4.180 -6.515 1.00 93.88 192 VAL A N 1
ATOM 1489 C CA . VAL A 1 192 ? 11.104 -4.482 -6.899 1.00 93.88 192 VAL A CA 1
ATOM 1490 C C . VAL A 1 192 ? 10.128 -3.543 -6.187 1.00 93.88 192 VAL A C 1
ATOM 1492 O O . VAL A 1 192 ? 9.238 -2.998 -6.834 1.00 93.88 192 VAL A O 1
ATOM 1495 N N . GLU A 1 193 ? 10.303 -3.299 -4.888 1.00 92.81 193 GLU A N 1
ATOM 1496 C CA . GLU A 1 193 ? 9.474 -2.336 -4.155 1.00 92.81 193 GLU A CA 1
ATOM 1497 C C . GLU A 1 193 ? 9.619 -0.909 -4.692 1.00 92.81 193 GLU A C 1
ATOM 1499 O O . GLU A 1 193 ? 8.611 -0.282 -5.009 1.00 92.81 193 GLU A O 1
ATOM 1504 N N . LEU A 1 194 ? 10.848 -0.429 -4.895 1.00 94.12 194 LEU A N 1
ATOM 1505 C CA . LEU A 1 194 ? 11.108 0.900 -5.461 1.00 94.12 194 LEU A CA 1
ATOM 1506 C C . LEU A 1 194 ? 10.483 1.066 -6.855 1.00 94.12 194 LEU A C 1
ATOM 1508 O O . LEU A 1 194 ? 9.878 2.096 -7.157 1.00 94.12 194 LEU A O 1
ATOM 1512 N N . ALA A 1 195 ? 10.588 0.044 -7.706 1.00 94.88 195 ALA A N 1
ATOM 1513 C CA . ALA A 1 195 ? 9.947 0.037 -9.016 1.00 94.88 195 ALA A CA 1
ATOM 1514 C C . ALA A 1 195 ? 8.413 0.123 -8.899 1.00 94.88 195 ALA A C 1
ATOM 1516 O O . ALA A 1 195 ? 7.785 0.902 -9.623 1.00 94.88 195 ALA A O 1
ATOM 1517 N N . ALA A 1 196 ? 7.811 -0.626 -7.971 1.00 93.12 196 ALA A N 1
ATOM 1518 C CA . ALA A 1 196 ? 6.367 -0.623 -7.736 1.00 93.12 196 ALA A CA 1
ATOM 1519 C C . ALA A 1 196 ? 5.870 0.703 -7.146 1.00 93.12 196 ALA A C 1
ATOM 1521 O O . ALA A 1 196 ? 4.803 1.174 -7.543 1.00 93.12 196 ALA A O 1
ATOM 1522 N N . ASP A 1 197 ? 6.627 1.320 -6.235 1.00 91.50 197 ASP A N 1
ATOM 1523 C CA . ASP A 1 197 ? 6.338 2.648 -5.675 1.00 91.50 197 ASP A CA 1
ATOM 1524 C C . ASP A 1 197 ? 6.315 3.718 -6.775 1.00 91.50 197 ASP A C 1
ATOM 1526 O O . ASP A 1 197 ? 5.462 4.602 -6.786 1.00 91.50 197 ASP A O 1
ATOM 1530 N N . LEU A 1 198 ? 7.204 3.600 -7.765 1.00 92.88 198 LEU A N 1
ATOM 1531 C CA . LEU A 1 198 ? 7.222 4.470 -8.945 1.00 92.88 198 LEU A CA 1
ATOM 1532 C C . LEU A 1 198 ? 6.123 4.145 -9.966 1.00 92.88 198 LEU A C 1
ATOM 1534 O O . LEU A 1 198 ? 6.019 4.825 -10.995 1.00 92.88 198 LEU A O 1
ATOM 1538 N N . GLY A 1 199 ? 5.297 3.142 -9.671 1.00 92.50 199 GLY A N 1
ATOM 1539 C CA . GLY A 1 199 ? 4.146 2.725 -10.450 1.00 92.50 199 GLY A CA 1
ATOM 1540 C C . GLY A 1 199 ? 4.455 1.676 -11.508 1.00 92.50 199 GLY A C 1
ATOM 1541 O O . GLY A 1 199 ? 3.550 1.359 -12.267 1.00 92.50 199 GLY A O 1
ATOM 1542 N N . ILE A 1 200 ? 5.668 1.126 -11.613 1.00 95.12 200 ILE A N 1
ATOM 1543 C CA . ILE A 1 200 ? 5.971 0.096 -12.620 1.00 95.12 200 ILE A CA 1
ATOM 1544 C C . ILE A 1 200 ? 5.148 -1.160 -12.315 1.00 95.12 200 ILE A C 1
ATOM 1546 O O . ILE A 1 200 ? 5.264 -1.748 -11.245 1.00 95.12 200 ILE A O 1
ATOM 1550 N N . ARG A 1 201 ? 4.324 -1.586 -13.277 1.00 94.25 201 ARG A N 1
ATOM 1551 C CA . ARG A 1 201 ? 3.486 -2.794 -13.180 1.00 94.25 201 ARG A CA 1
ATOM 1552 C C . ARG A 1 201 ? 4.124 -3.981 -13.887 1.00 94.25 201 ARG A C 1
ATOM 1554 O O . ARG A 1 201 ? 3.986 -5.124 -13.460 1.00 94.25 201 ARG A O 1
ATOM 1561 N N . SER A 1 202 ? 4.766 -3.726 -15.017 1.00 93.50 202 SER A N 1
ATOM 1562 C CA . SER A 1 202 ? 5.280 -4.781 -15.880 1.00 93.50 202 SER A CA 1
ATOM 1563 C C . SER A 1 202 ? 6.496 -4.303 -16.646 1.00 93.50 202 SER A C 1
ATOM 1565 O O . SER A 1 202 ? 6.494 -3.183 -17.155 1.00 93.50 202 SER A O 1
ATOM 1567 N N . LEU A 1 203 ? 7.504 -5.156 -16.757 1.00 92.81 203 LEU A N 1
ATOM 1568 C CA . LEU A 1 203 ? 8.734 -4.878 -17.479 1.00 92.81 203 LEU A CA 1
ATOM 1569 C C . LEU A 1 203 ? 9.295 -6.148 -18.128 1.00 92.81 203 LEU A C 1
ATOM 1571 O O . LEU A 1 203 ? 9.076 -7.274 -17.674 1.00 92.81 203 LEU A O 1
ATOM 1575 N N . PHE A 1 204 ? 10.038 -5.942 -19.204 1.00 89.81 204 PHE A N 1
ATOM 1576 C CA . PHE A 1 204 ? 10.747 -6.969 -19.945 1.00 89.81 204 PHE A CA 1
ATOM 1577 C C . PHE A 1 204 ? 12.247 -6.676 -19.897 1.00 89.81 204 PHE A C 1
ATOM 1579 O O . PHE A 1 204 ? 12.676 -5.560 -20.195 1.00 89.81 204 PHE A O 1
ATOM 1586 N N . VAL A 1 205 ? 13.025 -7.687 -19.526 1.00 88.44 205 VAL A N 1
ATOM 1587 C CA . VAL A 1 205 ? 14.482 -7.664 -19.414 1.00 88.44 205 VAL A CA 1
ATOM 1588 C C . VAL A 1 205 ? 15.033 -8.846 -20.196 1.00 88.44 205 VAL A C 1
ATOM 1590 O O . VAL A 1 205 ? 14.898 -9.997 -19.782 1.00 88.44 205 VAL A O 1
ATOM 1593 N N . ASP A 1 206 ? 15.700 -8.563 -21.305 1.00 83.75 206 ASP A N 1
ATOM 1594 C CA . ASP A 1 206 ? 16.502 -9.542 -22.027 1.00 83.75 206 ASP A CA 1
ATOM 1595 C C . ASP A 1 206 ? 17.981 -9.238 -21.789 1.00 83.75 206 ASP A C 1
ATOM 1597 O O . ASP A 1 206 ? 18.546 -8.286 -22.330 1.00 83.75 206 ASP A O 1
ATOM 1601 N N . ALA A 1 207 ? 18.608 -10.069 -20.957 1.00 75.62 207 ALA A N 1
ATOM 1602 C CA . ALA A 1 207 ? 20.022 -9.950 -20.629 1.00 75.62 207 ALA A CA 1
ATOM 1603 C C . ALA A 1 207 ? 20.936 -10.236 -21.835 1.00 75.62 207 ALA A C 1
ATOM 1605 O O . ALA A 1 207 ? 22.015 -9.649 -21.930 1.00 75.62 207 ALA A O 1
ATOM 1606 N N . ALA A 1 208 ? 20.515 -11.098 -22.769 1.00 77.19 208 ALA A N 1
ATOM 1607 C CA . ALA A 1 208 ? 21.321 -11.472 -23.930 1.00 77.19 208 ALA A CA 1
ATOM 1608 C C . ALA A 1 208 ? 21.391 -10.326 -24.946 1.00 77.19 208 ALA A C 1
ATOM 1610 O O . ALA A 1 208 ? 22.461 -10.028 -25.476 1.00 77.19 208 ALA A O 1
ATOM 1611 N N . THR A 1 209 ? 20.264 -9.649 -25.181 1.00 79.62 209 THR A N 1
ATOM 1612 C CA . THR A 1 209 ? 20.196 -8.502 -26.106 1.00 79.62 209 THR A CA 1
ATOM 1613 C C . THR A 1 209 ? 20.343 -7.144 -25.418 1.00 79.62 209 THR A C 1
ATOM 1615 O O . THR A 1 209 ? 20.313 -6.114 -26.091 1.00 79.62 209 THR A O 1
ATOM 1618 N N . ARG A 1 210 ? 20.532 -7.128 -24.088 1.00 78.31 210 ARG A N 1
ATOM 1619 C CA . ARG A 1 210 ? 20.557 -5.924 -23.234 1.00 78.31 210 ARG A CA 1
ATOM 1620 C C . ARG A 1 210 ? 19.331 -5.030 -23.438 1.00 78.31 210 ARG A C 1
ATOM 1622 O O . ARG A 1 210 ? 19.425 -3.806 -23.359 1.00 78.31 210 ARG A O 1
ATOM 1629 N N . GLN A 1 211 ? 18.184 -5.639 -23.723 1.00 84.19 211 GLN A N 1
ATOM 1630 C CA . GLN A 1 211 ? 16.938 -4.909 -23.901 1.00 84.19 211 GLN A CA 1
ATOM 1631 C C . GLN A 1 211 ? 16.215 -4.783 -22.567 1.00 84.19 211 GLN A C 1
ATOM 1633 O O . GLN A 1 211 ? 15.936 -5.775 -21.897 1.00 84.19 211 GLN A O 1
ATOM 1638 N N . LEU A 1 212 ? 15.870 -3.547 -22.227 1.00 89.25 212 LEU A N 1
ATOM 1639 C CA . LEU A 1 212 ? 14.986 -3.204 -21.128 1.00 89.25 212 LEU A CA 1
ATOM 1640 C C . LEU A 1 212 ? 13.782 -2.458 -21.690 1.00 89.25 212 LEU A C 1
ATOM 1642 O O . LEU A 1 212 ? 13.932 -1.506 -22.459 1.00 89.25 212 LEU A O 1
ATOM 1646 N N . ARG A 1 213 ? 12.587 -2.862 -21.271 1.00 88.69 213 ARG A N 1
ATOM 1647 C CA . ARG A 1 213 ? 11.341 -2.180 -21.610 1.00 88.69 213 ARG A CA 1
ATOM 1648 C C . ARG A 1 213 ? 10.400 -2.193 -20.419 1.00 88.69 213 ARG A C 1
ATOM 1650 O O . ARG A 1 213 ? 10.305 -3.194 -19.718 1.00 88.69 213 ARG A O 1
ATOM 1657 N N . ILE A 1 214 ? 9.691 -1.089 -20.218 1.00 92.31 214 ILE A N 1
ATOM 1658 C CA . ILE A 1 214 ? 8.568 -1.026 -19.288 1.00 92.31 214 ILE A CA 1
ATOM 1659 C C . ILE A 1 214 ? 7.286 -1.167 -20.107 1.00 92.31 214 ILE A C 1
ATOM 1661 O O . ILE A 1 214 ? 7.075 -0.442 -21.078 1.00 92.31 214 ILE A O 1
ATOM 1665 N N . ASP A 1 215 ? 6.447 -2.116 -19.713 1.00 89.00 215 ASP A N 1
ATOM 1666 C CA . ASP A 1 215 ? 5.263 -2.551 -20.461 1.00 89.00 215 ASP A CA 1
ATOM 1667 C C . ASP A 1 215 ? 3.977 -1.941 -19.904 1.00 89.00 215 ASP A C 1
ATOM 1669 O O . ASP A 1 215 ? 2.915 -2.044 -20.515 1.00 89.00 215 ASP A O 1
ATOM 1673 N N . GLY A 1 216 ? 4.055 -1.325 -18.726 1.00 91.75 216 GLY A N 1
ATOM 1674 C CA . GLY A 1 216 ? 2.924 -0.636 -18.136 1.00 91.75 216 GLY A CA 1
ATOM 1675 C C . GLY A 1 216 ? 3.172 -0.164 -16.715 1.00 91.75 216 GLY A C 1
ATOM 1676 O O . GLY A 1 216 ? 4.072 -0.635 -16.012 1.00 91.75 216 GLY A O 1
ATOM 1677 N N . PHE A 1 217 ? 2.299 0.744 -16.309 1.00 94.38 217 PHE A N 1
ATOM 1678 C CA . PHE A 1 217 ? 2.285 1.425 -15.032 1.00 94.38 217 PHE A CA 1
ATOM 1679 C C . PHE A 1 217 ? 0.919 1.276 -14.355 1.00 94.38 217 PHE A C 1
ATOM 1681 O O . PHE A 1 217 ? -0.111 1.155 -15.021 1.00 94.38 217 PHE A O 1
ATOM 1688 N N . ASN A 1 218 ? 0.910 1.289 -13.025 1.00 93.81 218 ASN A N 1
ATOM 1689 C CA . ASN A 1 218 ? -0.274 1.236 -12.182 1.00 93.81 218 ASN A CA 1
ATOM 1690 C C . ASN A 1 218 ? -0.475 2.590 -11.482 1.00 93.81 218 ASN A C 1
ATOM 1692 O O . ASN A 1 218 ? 0.289 2.969 -10.594 1.00 93.81 218 ASN A O 1
ATOM 1696 N N . GLU A 1 219 ? -1.533 3.297 -11.877 1.00 93.88 219 GLU A N 1
ATOM 1697 C CA . GLU A 1 219 ? -1.913 4.605 -11.329 1.00 93.88 219 GLU A CA 1
ATOM 1698 C C . GLU A 1 219 ? -2.238 4.541 -9.831 1.00 93.88 219 GLU A C 1
ATOM 1700 O O . GLU A 1 219 ? -1.830 5.423 -9.080 1.00 93.88 219 GLU A O 1
ATOM 1705 N N . GLN A 1 220 ? -2.907 3.475 -9.375 1.00 94.06 220 GLN A N 1
ATOM 1706 C CA . GLN A 1 220 ? -3.250 3.293 -7.961 1.00 94.06 220 GLN A CA 1
ATOM 1707 C C . GLN A 1 220 ? -1.993 3.112 -7.111 1.00 94.06 220 GLN A C 1
ATOM 1709 O O . GLN A 1 220 ? -1.898 3.690 -6.033 1.00 94.06 220 GLN A O 1
ATOM 1714 N N . ALA A 1 221 ? -1.016 2.342 -7.603 1.00 92.69 221 ALA A N 1
ATOM 1715 C CA . ALA A 1 221 ? 0.252 2.132 -6.905 1.00 92.69 221 ALA A CA 1
ATOM 1716 C C . ALA A 1 221 ? 1.064 3.430 -6.802 1.00 92.69 221 ALA A C 1
ATOM 1718 O O . ALA A 1 221 ? 1.546 3.751 -5.718 1.00 92.69 221 ALA A O 1
ATOM 1719 N N . ALA A 1 222 ? 1.152 4.199 -7.893 1.00 92.06 222 ALA A N 1
ATOM 1720 C CA . ALA A 1 222 ? 1.831 5.495 -7.898 1.00 92.06 222 ALA A CA 1
ATOM 1721 C C . ALA A 1 222 ? 1.158 6.501 -6.948 1.00 92.06 222 ALA A C 1
ATOM 1723 O O . ALA A 1 222 ? 1.834 7.221 -6.214 1.00 92.06 222 ALA A O 1
ATOM 1724 N N . LEU A 1 223 ? -0.176 6.527 -6.928 1.00 95.00 223 LEU A N 1
ATOM 1725 C CA . LEU A 1 223 ? -0.946 7.394 -6.042 1.00 95.00 223 LEU A CA 1
ATOM 1726 C C . LEU A 1 223 ? -0.815 6.994 -4.567 1.00 95.00 223 LEU A C 1
ATOM 1728 O O . LEU A 1 223 ? -0.586 7.854 -3.719 1.00 95.00 223 LEU A O 1
ATOM 1732 N N . ALA A 1 224 ? -0.908 5.698 -4.255 1.00 94.00 224 ALA A N 1
ATOM 1733 C CA . ALA A 1 224 ? -0.698 5.197 -2.901 1.00 94.00 224 ALA A CA 1
ATOM 1734 C C . ALA A 1 224 ? 0.718 5.526 -2.404 1.00 94.00 224 ALA A C 1
ATOM 1736 O O . ALA A 1 224 ? 0.875 5.991 -1.277 1.00 94.00 224 ALA A O 1
ATOM 1737 N N . ALA A 1 225 ? 1.738 5.362 -3.252 1.00 91.88 225 ALA A N 1
ATOM 1738 C CA . ALA A 1 225 ? 3.106 5.747 -2.920 1.00 91.88 225 ALA A CA 1
ATOM 1739 C C . ALA A 1 225 ? 3.223 7.253 -2.636 1.00 91.88 225 ALA A C 1
ATOM 1741 O O . ALA A 1 225 ? 3.781 7.624 -1.606 1.00 91.88 225 ALA A O 1
ATOM 1742 N N . ALA A 1 226 ? 2.638 8.117 -3.475 1.00 92.88 226 ALA A N 1
ATOM 1743 C CA . ALA A 1 226 ? 2.620 9.562 -3.237 1.00 92.88 226 ALA A CA 1
ATOM 1744 C C . ALA A 1 226 ? 1.956 9.917 -1.892 1.00 92.88 226 ALA A C 1
ATOM 1746 O O . ALA A 1 226 ? 2.501 10.711 -1.123 1.00 92.88 226 ALA A O 1
ATOM 1747 N N . TYR A 1 227 ? 0.824 9.282 -1.571 1.00 93.81 227 TYR A N 1
ATOM 1748 C CA . TYR A 1 227 ? 0.144 9.449 -0.285 1.00 93.81 227 TYR A CA 1
ATOM 1749 C C . TYR A 1 227 ? 1.045 9.072 0.902 1.00 93.81 227 TYR A C 1
ATOM 1751 O O . TYR A 1 227 ? 1.200 9.867 1.831 1.00 93.81 227 TYR A O 1
ATOM 1759 N N . PHE A 1 228 ? 1.689 7.901 0.869 1.00 90.12 228 PHE A N 1
ATOM 1760 C CA . PHE A 1 228 ? 2.551 7.446 1.969 1.00 90.12 228 PHE A CA 1
ATOM 1761 C C . PHE A 1 228 ? 3.889 8.182 2.060 1.00 90.12 228 PHE A C 1
ATOM 1763 O O . PHE A 1 228 ? 4.463 8.270 3.144 1.00 90.12 228 PHE A O 1
ATOM 1770 N N . GLN A 1 229 ? 4.358 8.767 0.960 1.00 88.12 229 GLN A N 1
ATOM 1771 C CA . GLN A 1 229 ? 5.496 9.690 0.946 1.00 88.12 229 GLN A CA 1
ATOM 1772 C C . GLN A 1 229 ? 5.133 11.082 1.493 1.00 88.12 229 GLN A C 1
ATOM 1774 O O . GLN A 1 229 ? 6.011 11.930 1.640 1.00 88.12 229 GLN A O 1
ATOM 1779 N N . GLY A 1 230 ? 3.859 11.320 1.822 1.00 89.56 230 GLY A N 1
ATOM 1780 C CA . GLY A 1 230 ? 3.393 12.578 2.396 1.00 89.56 230 GLY A CA 1
ATOM 1781 C C . GLY A 1 230 ? 3.196 13.688 1.366 1.00 89.56 230 GLY A C 1
ATOM 1782 O O . GLY A 1 230 ? 3.200 14.860 1.745 1.00 89.56 230 GLY A O 1
ATOM 1783 N N . ALA A 1 231 ? 3.021 13.345 0.085 1.00 92.44 231 ALA A N 1
ATOM 1784 C CA . ALA A 1 231 ? 2.681 14.332 -0.930 1.00 92.44 231 ALA A CA 1
ATOM 1785 C C . ALA A 1 231 ? 1.353 15.030 -0.569 1.00 92.44 231 ALA A C 1
ATOM 1787 O O . ALA A 1 231 ? 0.424 14.383 -0.071 1.00 92.44 231 ALA A O 1
ATOM 1788 N N . PRO A 1 232 ? 1.243 16.348 -0.797 1.00 92.31 232 PRO A N 1
ATOM 1789 C CA . PRO A 1 232 ? 0.005 17.076 -0.566 1.00 92.31 232 PRO A CA 1
ATOM 1790 C C . PRO A 1 232 ? -1.042 16.708 -1.635 1.00 92.31 232 PRO A C 1
ATOM 1792 O O . PRO A 1 232 ? -0.695 16.256 -2.731 1.00 92.31 232 PRO A O 1
ATOM 1795 N N . VAL A 1 233 ? -2.330 16.869 -1.316 1.00 93.25 233 VAL A N 1
ATOM 1796 C CA . VAL A 1 233 ? -3.454 16.356 -2.131 1.00 93.25 233 VAL A CA 1
ATOM 1797 C C . VAL A 1 233 ? -3.455 16.940 -3.542 1.00 93.25 233 VAL A C 1
ATOM 1799 O O . VAL A 1 233 ? -3.749 16.247 -4.513 1.00 93.25 233 VAL A O 1
ATOM 1802 N N . GLU A 1 234 ? -3.031 18.190 -3.681 1.00 94.25 234 GLU A N 1
ATOM 1803 C CA . GLU A 1 234 ? -2.921 18.907 -4.951 1.00 94.25 234 GLU A CA 1
ATOM 1804 C C . GLU A 1 234 ? -1.923 18.236 -5.911 1.00 94.25 234 GLU A C 1
ATOM 1806 O O . GLU A 1 234 ? -2.005 18.413 -7.127 1.00 94.25 234 GLU A O 1
ATOM 1811 N N . GLN A 1 235 ? -0.989 17.430 -5.390 1.00 93.88 235 GLN A N 1
ATOM 1812 C CA . GLN A 1 235 ? -0.012 16.684 -6.186 1.00 93.88 235 GLN A CA 1
ATOM 1813 C C . GLN A 1 235 ? -0.494 15.284 -6.593 1.00 93.88 235 GLN A C 1
ATOM 1815 O O . GLN A 1 235 ? 0.133 14.655 -7.448 1.00 93.88 235 GLN A O 1
ATOM 1820 N N . PHE A 1 236 ? -1.617 14.791 -6.066 1.00 95.31 236 PHE A N 1
ATOM 1821 C CA . PHE A 1 236 ? -2.126 13.453 -6.393 1.00 95.31 236 PHE A CA 1
ATOM 1822 C C . PHE A 1 236 ? -2.498 13.315 -7.867 1.00 95.31 236 PHE A C 1
ATOM 1824 O O . PHE A 1 236 ? -2.123 12.333 -8.511 1.00 95.31 236 PHE A O 1
ATOM 1831 N N . GLN A 1 237 ? -3.137 14.336 -8.444 1.00 94.00 237 GLN A N 1
ATOM 1832 C CA . GLN A 1 237 ? -3.448 14.334 -9.873 1.00 94.00 237 GLN A CA 1
ATOM 1833 C C . GLN A 1 237 ? -2.176 14.315 -10.732 1.00 94.00 237 GLN A C 1
ATOM 1835 O O . GLN A 1 237 ? -2.155 13.689 -11.789 1.00 94.00 237 GLN A O 1
ATOM 1840 N N . SER A 1 238 ? -1.092 14.945 -10.268 1.00 93.69 238 SER A N 1
ATOM 1841 C CA . SER A 1 238 ? 0.206 14.893 -10.949 1.00 93.69 238 SER A CA 1
ATOM 1842 C C . SER A 1 238 ? 0.777 13.471 -10.967 1.00 93.69 238 SER A C 1
ATOM 1844 O O . SER A 1 238 ? 1.232 13.005 -12.013 1.00 93.69 238 SER A O 1
ATOM 1846 N N . ALA A 1 239 ? 0.684 12.738 -9.850 1.00 93.56 239 ALA A N 1
ATOM 1847 C CA . ALA A 1 239 ? 1.126 11.343 -9.768 1.00 93.56 239 ALA A CA 1
ATOM 1848 C C . ALA A 1 239 ? 0.339 10.421 -10.720 1.00 93.56 239 ALA A C 1
ATOM 1850 O O . ALA A 1 239 ? 0.938 9.596 -11.416 1.00 93.56 239 ALA A O 1
ATOM 1851 N N . ILE A 1 240 ? -0.983 10.605 -10.802 1.00 94.12 240 ILE A N 1
ATOM 1852 C CA . ILE A 1 240 ? -1.857 9.877 -11.736 1.00 94.12 240 ILE A CA 1
ATOM 1853 C C . ILE A 1 240 ? -1.489 10.217 -13.185 1.00 94.12 240 ILE A C 1
ATOM 1855 O O . ILE A 1 240 ? -1.203 9.322 -13.981 1.00 94.12 240 ILE A O 1
ATOM 1859 N N . ASN A 1 241 ? -1.427 11.510 -13.521 1.00 95.19 241 ASN A N 1
ATOM 1860 C CA . ASN A 1 241 ? -1.109 11.979 -14.871 1.00 95.19 241 ASN A CA 1
ATOM 1861 C C . ASN A 1 241 ? 0.260 11.469 -15.338 1.00 95.19 241 ASN A C 1
ATOM 1863 O O . ASN A 1 241 ? 0.403 11.049 -16.485 1.00 95.19 241 ASN A O 1
ATOM 1867 N N . ARG A 1 242 ? 1.261 11.451 -14.447 1.00 95.06 242 ARG A N 1
ATOM 1868 C CA . ARG A 1 242 ? 2.579 10.867 -14.721 1.00 95.06 242 ARG A CA 1
ATOM 1869 C C . ARG A 1 242 ? 2.452 9.404 -15.152 1.00 95.06 242 ARG A C 1
ATOM 1871 O O . ARG A 1 242 ? 2.964 9.040 -16.208 1.00 95.06 242 ARG A O 1
ATOM 1878 N N . ALA A 1 243 ? 1.756 8.573 -14.376 1.00 93.81 243 ALA A N 1
ATOM 1879 C CA . ALA A 1 243 ? 1.572 7.159 -14.707 1.00 93.81 243 ALA A CA 1
ATOM 1880 C C . ALA A 1 243 ? 0.799 6.961 -16.028 1.00 93.81 243 ALA A C 1
ATOM 1882 O O . ALA A 1 243 ? 1.163 6.094 -16.823 1.00 93.81 243 ALA A O 1
ATOM 1883 N N . GLN A 1 244 ? -0.205 7.797 -16.311 1.00 94.31 244 GLN A N 1
ATOM 1884 C CA . GLN A 1 244 ? -0.961 7.773 -17.571 1.00 94.31 244 GLN A CA 1
ATOM 1885 C C . GLN A 1 244 ? -0.095 8.124 -18.788 1.00 94.31 244 GLN A C 1
ATOM 1887 O O . GLN A 1 244 ? -0.135 7.424 -19.804 1.00 94.31 244 GLN A O 1
ATOM 1892 N N . VAL A 1 245 ? 0.726 9.173 -18.686 1.00 95.06 245 VAL A N 1
ATOM 1893 C CA . VAL A 1 245 ? 1.676 9.563 -19.741 1.00 95.06 245 VAL A CA 1
ATOM 1894 C C . VAL A 1 245 ? 2.667 8.431 -20.007 1.00 95.06 245 VAL A C 1
ATOM 1896 O O . VAL A 1 245 ? 2.878 8.055 -21.161 1.00 95.06 245 VAL A O 1
ATOM 1899 N N . LEU A 1 246 ? 3.220 7.831 -18.953 1.00 94.00 246 LEU A N 1
ATOM 1900 C CA . LEU A 1 246 ? 4.158 6.717 -19.075 1.00 94.00 246 LEU A CA 1
ATOM 1901 C C . LEU A 1 246 ? 3.503 5.462 -19.680 1.00 94.00 246 LEU A C 1
ATOM 1903 O O . LEU A 1 246 ? 4.115 4.795 -20.515 1.00 94.00 246 LEU A O 1
ATOM 1907 N N . ASN A 1 247 ? 2.243 5.172 -19.342 1.00 94.19 247 ASN A N 1
ATOM 1908 C CA . ASN A 1 247 ? 1.459 4.111 -19.982 1.00 94.19 247 ASN A CA 1
ATOM 1909 C C . ASN A 1 247 ? 1.281 4.353 -21.485 1.00 94.19 247 ASN A C 1
ATOM 1911 O O . ASN A 1 247 ? 1.480 3.438 -22.287 1.00 94.19 247 ASN A O 1
ATOM 1915 N N . LYS A 1 248 ? 0.955 5.587 -21.883 1.00 92.88 248 LYS A N 1
ATOM 1916 C CA . LYS A 1 248 ? 0.835 5.956 -23.299 1.00 92.88 248 LYS A CA 1
ATOM 1917 C C . LYS A 1 248 ? 2.161 5.754 -24.040 1.00 92.88 248 LYS A C 1
ATOM 1919 O O . LYS A 1 248 ? 2.173 5.137 -25.103 1.00 92.88 248 LYS A O 1
ATOM 1924 N N . MET A 1 249 ? 3.277 6.188 -23.453 1.00 90.69 249 MET A N 1
ATOM 1925 C CA . MET A 1 249 ? 4.615 5.985 -24.026 1.00 90.69 249 MET A CA 1
ATOM 1926 C C . MET A 1 249 ? 4.975 4.497 -24.163 1.00 90.69 249 MET A C 1
ATOM 1928 O O . MET A 1 249 ? 5.523 4.086 -25.188 1.00 90.69 249 MET A O 1
ATOM 1932 N N . ALA A 1 250 ? 4.648 3.675 -23.160 1.00 88.94 250 ALA A N 1
ATOM 1933 C CA . ALA A 1 250 ? 4.870 2.230 -23.200 1.00 88.94 250 ALA A CA 1
ATOM 1934 C C . ALA A 1 250 ? 4.069 1.558 -24.331 1.00 88.94 250 ALA A C 1
ATOM 1936 O O . ALA A 1 250 ? 4.610 0.726 -25.067 1.00 88.94 250 ALA A O 1
ATOM 1937 N N . LEU A 1 251 ? 2.808 1.962 -24.519 1.00 87.38 251 LEU A N 1
ATOM 1938 C CA . LEU A 1 251 ? 1.943 1.469 -25.592 1.00 87.38 251 LEU A CA 1
ATOM 1939 C C . LEU A 1 251 ? 2.482 1.847 -26.980 1.00 87.38 251 LEU A C 1
ATOM 1941 O O . LEU A 1 251 ? 2.602 0.987 -27.852 1.00 87.38 251 LEU A O 1
ATOM 1945 N N . GLU A 1 252 ? 2.844 3.116 -27.181 1.00 88.31 252 GLU A N 1
ATOM 1946 C CA . GLU A 1 252 ? 3.403 3.607 -28.448 1.00 88.31 252 GLU A CA 1
ATOM 1947 C C . GLU A 1 252 ? 4.721 2.899 -28.800 1.00 88.31 252 GLU A C 1
ATOM 1949 O O . GLU A 1 252 ? 4.957 2.542 -29.957 1.00 88.31 252 GLU A O 1
ATOM 1954 N N . SER A 1 253 ? 5.571 2.647 -27.800 1.00 83.56 253 SER A N 1
ATOM 1955 C CA . SER A 1 253 ? 6.812 1.884 -27.965 1.00 83.56 253 SER A CA 1
ATOM 1956 C C . SER A 1 253 ? 6.546 0.429 -28.378 1.00 83.56 253 SER A C 1
ATOM 1958 O O . SER A 1 253 ? 7.187 -0.089 -29.300 1.00 83.56 253 SER A O 1
ATOM 1960 N N . ALA A 1 254 ? 5.552 -0.226 -27.765 1.00 81.75 254 ALA A N 1
ATOM 1961 C CA . ALA A 1 254 ? 5.155 -1.589 -28.119 1.00 81.75 254 ALA A CA 1
ATOM 1962 C C . ALA A 1 254 ? 4.631 -1.682 -29.565 1.00 81.75 254 ALA A C 1
ATOM 1964 O O . ALA A 1 254 ? 5.055 -2.565 -30.316 1.00 81.75 254 ALA A O 1
ATOM 1965 N N . GLN A 1 255 ? 3.792 -0.725 -29.981 1.00 81.75 255 GLN A N 1
ATOM 1966 C CA . GLN A 1 255 ? 3.256 -0.646 -31.345 1.00 81.75 255 GLN A CA 1
ATOM 1967 C C . GLN A 1 255 ? 4.362 -0.478 -32.393 1.00 81.75 255 GLN A C 1
ATOM 1969 O O . GLN A 1 255 ? 4.391 -1.217 -33.377 1.00 81.75 255 GLN A O 1
ATOM 1974 N N . LYS A 1 256 ? 5.318 0.433 -32.162 1.00 79.44 256 LYS A N 1
ATOM 1975 C CA . LYS A 1 256 ? 6.474 0.638 -33.059 1.00 79.44 256 LYS A CA 1
ATOM 1976 C C . LYS A 1 256 ? 7.364 -0.600 -33.179 1.00 79.44 256 LYS A C 1
ATOM 1978 O O . LYS A 1 256 ? 8.008 -0.794 -34.203 1.00 79.44 256 LYS A O 1
ATOM 1983 N N . SER A 1 257 ? 7.380 -1.440 -32.149 1.00 73.62 257 SER A N 1
ATOM 1984 C CA . SER A 1 257 ? 8.183 -2.664 -32.095 1.00 73.62 257 SER A CA 1
ATOM 1985 C C . SER A 1 257 ? 7.474 -3.890 -32.694 1.00 73.62 257 SER A C 1
ATOM 1987 O O . SER A 1 257 ? 8.035 -4.984 -32.662 1.00 73.62 257 SER A O 1
ATOM 1989 N N . GLY A 1 258 ? 6.237 -3.745 -33.198 1.00 66.56 258 GLY A N 1
ATOM 1990 C CA . GLY A 1 258 ? 5.457 -4.841 -33.790 1.00 66.56 258 GLY A CA 1
ATOM 1991 C C . GLY A 1 258 ? 5.073 -5.954 -32.806 1.00 66.56 258 GLY A C 1
ATOM 1992 O O . GLY A 1 258 ? 4.770 -7.069 -33.228 1.00 66.56 258 GLY A O 1
ATOM 1993 N N . ARG A 1 259 ? 5.110 -5.684 -31.494 1.00 62.47 259 ARG A N 1
ATOM 1994 C CA . ARG A 1 259 ? 4.803 -6.657 -30.435 1.00 62.47 259 ARG A CA 1
ATOM 1995 C C . ARG A 1 259 ? 3.500 -6.281 -29.736 1.00 62.47 259 ARG A C 1
ATOM 1997 O O . ARG A 1 259 ? 3.273 -5.114 -29.425 1.00 62.47 259 ARG A O 1
ATOM 2004 N N . ALA A 1 260 ? 2.657 -7.274 -29.459 1.00 56.81 260 ALA A N 1
ATOM 2005 C CA . ALA A 1 260 ? 1.454 -7.062 -28.663 1.00 56.81 260 ALA A CA 1
ATOM 2006 C C . ALA A 1 260 ? 1.838 -6.619 -27.234 1.00 56.81 260 ALA A C 1
ATOM 2008 O O . ALA A 1 260 ? 2.775 -7.186 -26.660 1.00 56.81 260 ALA A O 1
ATOM 2009 N N . PRO A 1 261 ? 1.146 -5.630 -26.639 1.00 53.38 261 PRO A N 1
ATOM 2010 C CA . PRO A 1 261 ? 1.314 -5.325 -25.226 1.00 53.38 261 PRO A CA 1
ATOM 2011 C C . PRO A 1 261 ? 0.949 -6.566 -24.400 1.00 53.38 261 PRO A C 1
ATOM 2013 O O . PRO A 1 261 ? -0.159 -7.083 -24.482 1.00 53.38 261 PRO A O 1
ATOM 2016 N N . THR A 1 262 ? 1.886 -7.051 -23.592 1.00 49.75 262 THR A N 1
ATOM 2017 C CA . THR A 1 262 ? 1.753 -8.233 -22.718 1.00 49.75 262 THR A CA 1
ATOM 2018 C C . THR A 1 262 ? 0.916 -7.975 -21.459 1.00 49.75 262 THR A C 1
ATOM 2020 O O . THR A 1 262 ? 0.912 -8.784 -20.535 1.00 49.75 262 THR A O 1
ATOM 2023 N N . GLY A 1 263 ? 0.181 -6.865 -21.398 1.00 43.56 263 GLY A N 1
ATOM 2024 C CA . GLY A 1 263 ? -0.630 -6.500 -20.245 1.00 43.56 263 GLY A CA 1
ATOM 2025 C C . GLY A 1 263 ? -1.919 -5.840 -20.683 1.00 43.56 263 GLY A C 1
ATOM 2026 O O . GLY A 1 263 ? -1.930 -4.641 -20.962 1.00 43.56 263 GLY A O 1
ATOM 2027 N N . GLY A 1 264 ? -3.000 -6.620 -20.694 1.00 37.03 264 GLY A N 1
ATOM 2028 C CA . GLY A 1 264 ? -4.351 -6.082 -20.742 1.00 37.03 264 GLY A CA 1
ATOM 2029 C C . GLY A 1 264 ? -4.582 -5.064 -19.623 1.00 37.03 264 GLY A C 1
ATOM 2030 O O . GLY A 1 264 ? -3.815 -4.948 -18.656 1.00 37.03 264 GLY A O 1
ATOM 2031 N N . THR A 1 265 ? -5.665 -4.314 -19.756 1.00 39.25 265 THR A N 1
ATOM 2032 C CA . THR A 1 265 ? -6.236 -3.425 -18.737 1.00 39.25 265 THR A CA 1
ATOM 2033 C C . THR A 1 265 ? -6.765 -4.196 -17.525 1.00 39.25 265 THR A C 1
ATOM 2035 O O . THR A 1 265 ? -7.782 -3.821 -16.949 1.00 39.25 265 THR A O 1
ATOM 2038 N N . ASP A 1 266 ? -6.078 -5.255 -17.101 1.00 40.72 266 ASP A N 1
ATOM 2039 C CA . ASP A 1 266 ? -6.260 -5.835 -15.784 1.00 40.72 266 ASP A CA 1
ATOM 2040 C C . ASP A 1 266 ? -5.631 -4.843 -14.806 1.00 40.72 266 ASP A C 1
ATOM 2042 O O . ASP A 1 266 ? -4.506 -4.992 -14.318 1.00 40.72 266 ASP A O 1
ATOM 2046 N N . ALA A 1 267 ? -6.373 -3.771 -14.534 1.00 36.44 267 ALA A N 1
ATOM 2047 C CA . ALA A 1 267 ? -6.462 -3.293 -13.177 1.00 36.44 267 ALA A CA 1
ATOM 2048 C C . ALA A 1 267 ? -6.943 -4.507 -12.379 1.00 36.44 267 ALA A C 1
ATOM 2050 O O . ALA A 1 267 ? -8.143 -4.739 -12.255 1.00 36.44 267 ALA A O 1
ATOM 2051 N N . VAL A 1 268 ? -6.001 -5.341 -11.922 1.00 41.34 268 VAL A N 1
ATOM 2052 C CA . VAL A 1 268 ? -6.263 -6.277 -10.837 1.00 41.34 268 VAL A CA 1
ATOM 2053 C C . VAL A 1 268 ? -6.748 -5.369 -9.729 1.00 41.34 268 VAL A C 1
ATOM 2055 O O . VAL A 1 268 ? -5.955 -4.661 -9.114 1.00 41.34 268 VAL A O 1
ATOM 2058 N N . ARG A 1 269 ? -8.072 -5.276 -9.585 1.00 39.03 269 ARG A N 1
ATOM 2059 C CA . ARG A 1 269 ? -8.707 -4.627 -8.453 1.00 39.03 269 ARG A CA 1
ATOM 2060 C C . ARG A 1 269 ? -8.123 -5.396 -7.275 1.00 39.03 269 ARG A C 1
ATOM 2062 O O . ARG A 1 269 ? -8.379 -6.602 -7.211 1.00 39.03 269 ARG A O 1
ATOM 2069 N N . PRO A 1 270 ? -7.282 -4.790 -6.422 1.00 44.09 270 PRO A N 1
ATOM 2070 C CA . PRO A 1 270 ? -6.902 -5.466 -5.204 1.00 44.09 270 PRO A CA 1
ATOM 2071 C C . PRO A 1 270 ? -8.205 -5.589 -4.419 1.00 44.09 270 PRO A C 1
ATOM 2073 O O . PRO A 1 270 ? -8.687 -4.613 -3.858 1.00 44.09 270 PRO A O 1
ATOM 2076 N N . GLN A 1 271 ? -8.860 -6.748 -4.515 1.00 44.69 271 GLN A N 1
ATOM 2077 C CA . GLN A 1 271 ? -10.066 -7.008 -3.752 1.00 44.69 271 GLN A CA 1
ATOM 2078 C C . GLN A 1 271 ? -9.634 -7.074 -2.296 1.00 44.69 271 GLN A C 1
ATOM 2080 O O . GLN A 1 271 ? -8.718 -7.828 -1.957 1.00 44.69 27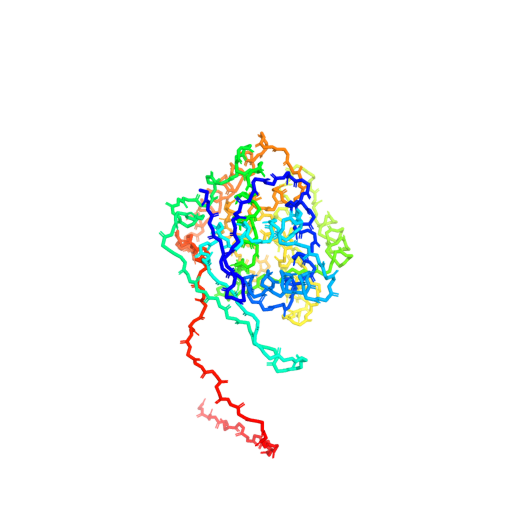1 GLN A O 1
ATOM 2085 N N . ALA A 1 272 ? -10.318 -6.344 -1.420 1.00 48.12 272 ALA A N 1
ATOM 2086 C CA . ALA A 1 272 ? -10.047 -6.388 0.012 1.00 48.12 272 ALA A CA 1
ATOM 2087 C C . ALA A 1 272 ? -10.380 -7.761 0.652 1.00 48.12 272 ALA A C 1
ATOM 2089 O O . ALA A 1 272 ? -10.264 -7.934 1.864 1.00 48.12 272 ALA A O 1
ATOM 2090 N N . GLY A 1 273 ? -10.790 -8.763 -0.140 1.00 37.69 273 GLY A N 1
ATOM 2091 C CA . GLY A 1 273 ? -11.297 -10.042 0.335 1.00 37.69 273 GLY A CA 1
ATOM 2092 C C . GLY A 1 273 ? -10.616 -11.283 -0.239 1.00 37.69 273 GLY A C 1
ATOM 2093 O O . GLY A 1 273 ? -11.103 -11.799 -1.232 1.00 37.69 273 GLY A O 1
ATOM 2094 N N . ALA A 1 274 ? -9.623 -11.780 0.511 1.00 34.62 274 ALA A N 1
ATOM 2095 C CA . ALA A 1 274 ? -9.121 -13.163 0.640 1.00 34.62 274 ALA A CA 1
ATOM 2096 C C . ALA A 1 274 ? -8.598 -13.925 -0.609 1.00 34.62 274 ALA A C 1
ATOM 2098 O O . ALA A 1 274 ? -9.293 -14.015 -1.615 1.00 34.62 274 ALA A O 1
ATOM 2099 N N . PRO A 1 275 ? -7.448 -14.630 -0.506 1.00 34.81 275 PRO A N 1
ATOM 2100 C CA . PRO A 1 275 ? -7.324 -15.962 -1.086 1.00 34.81 275 PRO A CA 1
ATOM 2101 C C . PRO A 1 275 ? -8.112 -16.976 -0.234 1.00 34.81 275 PRO A C 1
ATOM 2103 O O . PRO A 1 275 ? -8.146 -16.876 0.992 1.00 34.81 275 PRO A O 1
ATOM 2106 N N . ASP A 1 276 ? -8.764 -17.912 -0.919 1.00 28.33 276 ASP A N 1
ATOM 2107 C CA . ASP A 1 276 ? -9.657 -18.979 -0.452 1.00 28.33 276 ASP A CA 1
ATOM 2108 C C . ASP A 1 276 ? -9.580 -19.397 1.031 1.00 28.33 276 ASP A C 1
ATOM 2110 O O . ASP A 1 276 ? -8.598 -19.961 1.517 1.00 28.33 276 ASP A O 1
ATOM 2114 N N . LEU A 1 277 ? -10.711 -19.239 1.726 1.00 32.25 277 LEU A N 1
ATOM 2115 C CA . LEU A 1 277 ? -11.037 -19.981 2.942 1.00 32.25 277 LEU A CA 1
ATOM 2116 C C . LEU A 1 277 ? -11.367 -21.436 2.572 1.00 32.25 277 LEU A C 1
ATOM 2118 O O . LEU A 1 277 ? -12.529 -21.792 2.390 1.00 32.25 277 LEU A O 1
ATOM 2122 N N . VAL A 1 278 ? -10.349 -22.295 2.511 1.00 26.28 278 VAL A N 1
ATOM 2123 C CA . VAL A 1 278 ? -10.517 -23.741 2.721 1.00 26.28 278 VAL A CA 1
ATOM 2124 C C . VAL A 1 278 ? -9.462 -24.190 3.729 1.00 26.28 278 VAL A C 1
ATOM 2126 O O . VAL A 1 278 ? -8.264 -24.032 3.514 1.00 26.28 278 VAL A O 1
ATOM 2129 N N . GLY A 1 279 ? -9.932 -24.688 4.874 1.00 31.59 279 GLY A N 1
ATOM 2130 C CA . GLY A 1 279 ? -9.129 -24.962 6.061 1.00 31.59 279 GLY A CA 1
ATOM 2131 C C . GLY A 1 279 ? -7.896 -25.831 5.811 1.00 31.59 279 GLY A C 1
ATOM 2132 O O . GLY A 1 279 ? -7.995 -26.968 5.357 1.00 31.59 279 GLY A O 1
ATOM 2133 N N . ALA A 1 280 ? -6.732 -25.325 6.213 1.00 26.09 280 ALA A N 1
ATOM 2134 C CA . ALA A 1 280 ? -5.522 -26.120 6.362 1.00 26.09 280 ALA A CA 1
ATOM 2135 C C . ALA A 1 280 ? -5.443 -26.681 7.790 1.00 26.09 280 ALA A C 1
ATOM 2137 O O . ALA A 1 280 ? -4.627 -26.270 8.612 1.00 26.09 280 ALA A O 1
ATOM 2138 N N . SER A 1 281 ? -6.298 -27.657 8.095 1.00 31.14 281 SER A N 1
ATOM 2139 C CA . SER A 1 281 ? -6.025 -28.601 9.177 1.00 31.14 281 SER A CA 1
ATOM 2140 C C . SER A 1 281 ? -4.973 -29.603 8.688 1.00 31.14 281 SER A C 1
ATOM 2142 O O . SER A 1 281 ? -5.308 -30.582 8.024 1.00 31.14 281 SER A O 1
ATOM 2144 N N . GLY A 1 282 ? -3.699 -29.365 9.001 1.00 24.86 282 GLY A N 1
ATOM 2145 C CA . GLY A 1 282 ? -2.600 -30.285 8.699 1.00 24.86 282 GLY A CA 1
ATOM 2146 C C . GLY A 1 282 ? -1.614 -30.359 9.859 1.00 24.86 282 GLY A C 1
ATOM 2147 O O . GLY A 1 282 ? -0.777 -29.479 10.023 1.00 24.86 282 GLY A O 1
ATOM 2148 N N . LYS A 1 283 ? -1.744 -31.397 10.693 1.00 26.86 283 LYS A N 1
ATOM 2149 C CA . LYS A 1 283 ? -0.842 -31.703 11.817 1.00 26.86 283 LYS A CA 1
ATOM 2150 C C . LYS A 1 283 ? 0.607 -31.972 11.351 1.00 26.86 283 LYS A C 1
ATOM 2152 O O . LYS A 1 283 ? 0.807 -32.385 10.210 1.00 26.86 283 LYS A O 1
ATOM 2157 N N . PRO A 1 284 ? 1.607 -31.803 12.240 1.00 29.64 284 PRO A N 1
ATOM 2158 C CA . PRO A 1 284 ? 3.023 -31.919 11.902 1.00 29.64 284 PRO A CA 1
ATOM 2159 C C . PRO A 1 284 ? 3.526 -33.372 11.911 1.00 29.64 284 PRO A C 1
ATOM 2161 O O . PRO A 1 284 ? 3.134 -34.167 12.763 1.00 29.64 284 PRO A O 1
ATOM 2164 N N . GLY A 1 285 ? 4.475 -33.664 11.015 1.00 24.84 285 GLY A N 1
ATOM 2165 C CA . GLY A 1 285 ? 5.421 -34.778 11.136 1.00 24.84 285 GLY A CA 1
ATOM 2166 C C . GLY A 1 285 ? 5.344 -35.830 10.028 1.00 24.84 285 GLY A C 1
ATOM 2167 O O . GLY A 1 285 ? 4.475 -36.689 10.057 1.00 24.84 285 GLY A O 1
ATOM 2168 N N . ASN A 1 286 ? 6.315 -35.828 9.107 1.00 25.28 286 ASN A N 1
ATOM 2169 C CA . ASN A 1 286 ? 7.349 -36.871 9.098 1.00 25.28 286 ASN A CA 1
ATOM 2170 C C . ASN A 1 286 ? 8.520 -36.480 8.177 1.00 25.28 286 ASN A C 1
ATOM 2172 O O . ASN A 1 286 ? 8.322 -36.126 7.016 1.00 25.28 286 ASN A O 1
ATOM 2176 N N . GLN A 1 287 ? 9.742 -36.554 8.702 1.00 32.62 287 GLN A N 1
ATOM 2177 C CA . GLN A 1 287 ? 10.976 -36.514 7.917 1.00 32.62 287 GLN A CA 1
ATOM 2178 C C . GLN A 1 287 ? 11.154 -37.858 7.192 1.00 32.62 287 GLN A C 1
ATOM 2180 O O . GLN A 1 287 ? 10.925 -38.906 7.789 1.00 32.62 287 GLN A O 1
ATOM 2185 N N . GLY A 1 288 ? 11.600 -37.843 5.929 1.00 27.11 288 GLY A N 1
ATOM 2186 C CA . GLY A 1 288 ? 11.866 -39.083 5.192 1.00 27.11 288 GLY A CA 1
ATOM 2187 C C . GLY A 1 288 ? 12.383 -38.933 3.755 1.00 27.11 288 GLY A C 1
ATOM 2188 O O . GLY A 1 288 ? 11.703 -39.371 2.843 1.00 27.11 288 GLY A O 1
ATOM 2189 N N . GLN A 1 289 ? 13.598 -38.384 3.598 1.00 27.95 289 GLN A N 1
ATOM 2190 C CA . GLN A 1 289 ? 14.630 -38.745 2.591 1.00 27.95 289 GLN A CA 1
ATOM 2191 C C . GLN A 1 289 ? 14.385 -38.614 1.050 1.00 27.95 289 GLN A C 1
ATOM 2193 O O . GLN A 1 289 ? 13.262 -38.415 0.604 1.00 27.95 289 GLN A O 1
ATOM 2198 N N . PRO A 1 290 ? 15.471 -38.590 0.224 1.00 32.38 290 PRO A N 1
ATOM 2199 C CA . PRO A 1 290 ? 15.571 -37.771 -0.992 1.00 32.38 290 PRO A CA 1
ATOM 2200 C C . PRO A 1 290 ? 15.273 -38.485 -2.332 1.00 32.38 290 PRO A C 1
ATOM 2202 O O . PRO A 1 290 ? 15.053 -39.689 -2.401 1.00 32.38 290 PRO A O 1
ATOM 2205 N N . THR A 1 291 ? 15.273 -37.666 -3.393 1.00 34.41 291 THR A N 1
ATOM 2206 C CA . THR A 1 291 ? 14.930 -37.883 -4.820 1.00 34.41 291 THR A CA 1
ATOM 2207 C C . THR A 1 291 ? 15.531 -39.128 -5.509 1.00 34.41 291 THR A C 1
ATOM 2209 O O . THR A 1 291 ? 16.499 -39.717 -5.036 1.00 34.41 291 THR A O 1
ATOM 2212 N N . PRO A 1 292 ? 15.025 -39.494 -6.713 1.00 33.59 292 PRO A N 1
ATOM 2213 C CA . PRO A 1 292 ? 15.801 -39.084 -7.890 1.00 33.59 292 PRO A CA 1
ATOM 2214 C C . PRO A 1 292 ? 14.983 -38.674 -9.130 1.00 33.59 292 PRO A C 1
ATOM 2216 O O . PRO A 1 292 ? 13.993 -39.289 -9.529 1.00 33.59 292 PRO A O 1
ATOM 2219 N N . PHE A 1 293 ? 15.508 -37.649 -9.801 1.00 27.61 293 PHE A N 1
ATOM 2220 C CA . PHE A 1 293 ? 15.183 -37.234 -11.162 1.00 27.61 293 PHE A CA 1
ATOM 2221 C C . PHE A 1 293 ? 15.363 -38.383 -12.171 1.00 27.61 293 PHE A C 1
ATOM 2223 O O . PHE A 1 293 ? 16.445 -38.961 -12.290 1.00 27.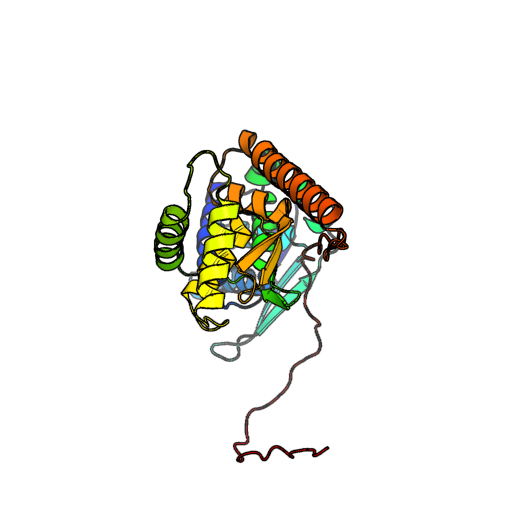61 293 PHE A O 1
ATOM 2230 N N . LYS A 1 294 ? 14.335 -38.655 -12.986 1.00 30.12 294 LYS A N 1
ATOM 2231 C CA . LYS A 1 294 ? 14.454 -39.481 -14.198 1.00 30.12 294 LYS A CA 1
ATOM 2232 C C . LYS A 1 294 ? 14.786 -38.603 -15.409 1.00 30.12 294 LYS A C 1
ATOM 2234 O O . LYS A 1 294 ? 13.949 -37.843 -15.884 1.00 30.12 294 LYS A O 1
ATOM 2239 N N . ARG A 1 295 ? 16.000 -38.774 -15.945 1.00 29.83 295 ARG A N 1
ATOM 2240 C CA . ARG A 1 295 ? 16.396 -38.380 -17.311 1.00 29.83 295 ARG A CA 1
ATOM 2241 C C . ARG A 1 295 ? 15.458 -39.033 -18.334 1.00 29.83 295 ARG A C 1
ATOM 2243 O O . ARG A 1 295 ? 15.333 -40.257 -18.345 1.00 29.83 295 ARG A O 1
ATOM 2250 N N . ARG A 1 296 ? 14.891 -38.251 -19.255 1.00 29.50 296 ARG A N 1
ATOM 2251 C CA . ARG A 1 296 ? 14.317 -38.766 -20.509 1.00 29.50 296 ARG A CA 1
ATOM 2252 C C . ARG A 1 296 ? 15.272 -38.437 -21.655 1.00 29.50 296 ARG A C 1
ATOM 2254 O O . ARG A 1 296 ? 15.544 -37.274 -21.918 1.00 29.50 296 ARG A O 1
ATOM 2261 N N . ARG A 1 297 ? 15.795 -39.485 -22.298 1.00 34.91 297 ARG A N 1
ATOM 2262 C CA . ARG A 1 297 ? 16.449 -39.422 -23.610 1.00 34.91 297 ARG A CA 1
ATOM 2263 C C . ARG A 1 297 ? 15.398 -39.113 -24.679 1.00 34.91 297 ARG A C 1
ATOM 2265 O O . ARG A 1 297 ? 14.361 -39.778 -24.684 1.00 34.91 297 ARG A O 1
ATOM 2272 N N . ARG A 1 298 ? 15.721 -38.218 -25.605 1.00 37.91 298 ARG A N 1
ATOM 2273 C CA . ARG A 1 298 ? 15.871 -38.513 -27.037 1.00 37.91 298 ARG A CA 1
ATOM 2274 C C . ARG A 1 298 ? 16.869 -37.527 -27.617 1.00 37.91 298 ARG A C 1
ATOM 2276 O O . ARG A 1 298 ? 16.802 -36.354 -27.199 1.00 37.91 298 ARG A O 1
#

Sequence (298 aa):
MPTFTLNGTAIELEPQTRESFAWLAGQVYRRLHEGPPLPAILTVFAHEGTTTQGLPTNDARIQAILWTLWQIGIASARVEGDGEKREVKWEKGEHANIDTRPIIEHFTEEGIKEGRALAAGLVVVAGRHIKVNGIEMHVKINNFELIKAQAAEMEKRRTDPKNDPAMAAASYLAELLAQGADQNDLRLRAAVELAADLGIRSLFVDAATRQLRIDGFNEQAALAAAYFQGAPVEQFQSAINRAQVLNKMALESAQKSGRAPTGGTDAVRPQAGAPDLVGASGKPGNQGQPTPFKRRRR

Secondary structure (DSSP, 8-state):
--EEEETTEEEEPPP--HHHHHHHHHHHHHHTTTPSPHHHHHHHHHHHHHHTS---TTSHHHHHHHHHHHHTTEEEEEEESSGGG-EEEEEE-SS--GGGS-GGGG-SHHHHHTTHHHHHHHHHHHT-EEEETTEEEE-PPPPHHHHHHHHHHHHTT-S-TTS-HHHHHHHHHHHHHHTT--TT-HHHHHHHHHHHHTTEEEEEEETTTTEEEEEEE-HHHHHHHHHHTT--GGGHHHHHHHHHHHHHHHHHHHHHTT---S--S------SS-S-----------------------

Radius of gyration: 21.58 Å; chains: 1; bounding box: 47×58×62 Å

pLDDT: mean 83.18, std 19.79, range [24.84, 97.38]

Foldseek 3Di:
DAWAAEANDIDDQDQAFLVLLLVVLVQQLVQQQPHDAPLQSLNVQLCCCCPVVVHDCPPRNNNSSRLLCVQLFWRYKYWDDDDPPIDIDTDGHPDHHCVNDDLLVLLDPVSSGRSVLSSSLSLPLSQAWAAEQNDIDGQGRADPVLLVVLVVVLVVQVPDPPDQSLVSLQLQLLVCVLVVDDPVDSSNSSSRNVNQCLFQRYWYHDSVVRDIAGLAGHLSSPLSSCVSVPPDSVCSVVSNVVRVVVNVVNCVVCVVVVHDRPDDPPPVVSRSDDDDPDDDPDDDDDDDDDDDDDDDDD